Protein 5ZBZ (pdb70)

GO terms:
  GO:0002183 cytoplasmic translational initiation (P, IDA)
  GO:0003743 translation initiation factor activity (F, IDA)
  GO:0003725 double-stranded RNA binding (F, IDA)
  GO:0005515 protein binding (F, IPI)
  GO:0005829 cytosol (C, TAS)
  GO:0048471 perinuclear region of cytoplasm (C, IDA)
  GO:0097165 nuclear stress granule (C, IDA)
  GO:0005737 cytoplasm (C, IDA)
  GO:0005886 plasma membrane (C, IDA)
  GO:0008135 translation factor activity, RNA binding (F, TAS)
  GO:0000339 RNA cap binding (F, TAS)
  GO:0003729 mRNA binding (F, TAS)
  GO:0016281 eukaryotic translation initiation factor 4F complex (C, TAS)
  GO:0004386 helicase activity (F, TAS)
  GO:0070062 extracellular exosome (C, HDA)
  GO:0016020 membrane (C, HDA)
  GO:0003723 RNA binding (F, HDA)
  GO:0045944 positive regulation of transcription by RNA polymerase II (P, IMP)

Organism: Homo sapiens (NCBI:txid9606)

Foldseek 3Di:
DADDFPWQQFDPAPVPQPADPLLVVLCVVVPDRAFRCLRIQQNCLCFAAEEEADDPPRQLCSVLSSLLRNFPQPDAAAEEEADQAQVVLVVNCVNCSSCVSPPAFEAEQEDPDCNVVRLCCVVPHGHYYYYHLVRVLVCVVVVSGDLVYAYEYEQVVSNVVSPCVSVVSVLCRDLSHHYYY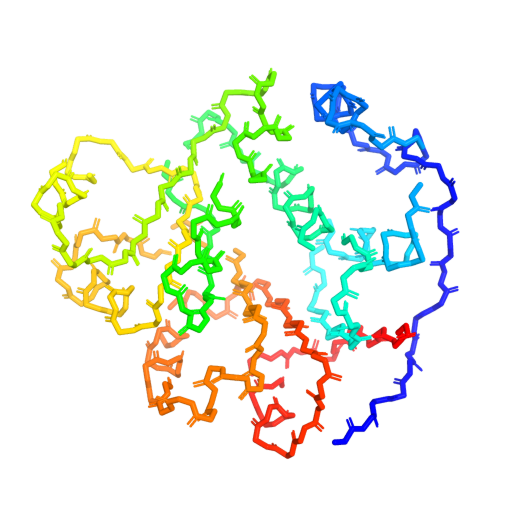YHNDCDPVNVVVCSHDPGGYYYD

Radius of gyration: 15.99 Å; Cα contacts (8 Å, |Δi|>4): 387; chains: 1; bounding box: 40×43×38 Å

B-factor: mean 30.53, std 14.79, range [11.44, 108.54]

CATH classification: 3.40.50.300

Nearest PDB structures (foldseek):
  1s2m-assembly1_A  TM=9.530E-01  e=2.472E-16  Saccharomyces cerevisiae
  5ivl-assembly1_B  TM=9.502E-01  e=3.866E-16  Geobacillus stearothermophilus 10
  1hv8-assembly1_B  TM=9.026E-01  e=1.305E-16  Methanocaldococcus jannaschii
  6aib-assembly1_A  TM=9.311E-01  e=2.994E-16  Staphylococcus aureus subsp. aureus MRSA252
  4nho-assembly1_A  TM=9.098E-01  e=3.392E-15  Homo sapiens

InterPro domains:
  IPR000629 ATP-dependent RNA helicase DEAD-box, conserved site [PS00039] (180-188)
  IPR001650 Helicase, C-terminal domain-like [PF00271] (259-367)
  IPR001650 Helicase, C-terminal domain-like [PS51194] (245-406)
  IPR001650 Helicase, C-terminal domain-like [SM00490] (286-367)
  IPR011545 DEAD/DEAH-box helicase domain [PF00270] (57-222)
  IPR014001 Helicase superfamily 1/2, ATP-binding domain [PS51192] (63-234)
  IPR014001 Helicase superfamily 1/2, ATP-binding domain [SM00487] (51-249)
  IPR014014 RNA helicase, DEAD-box type, Q motif [PS51195] (32-60)
  IPR027417 P-loop containing nucleoside triphosphate hydrolase [G3DSA:3.40.50.300] (20-238)
  IPR027417 P-loop containing nucleoside triphosphate hydrolase [G3DSA:3.40.50.300] (239-406)
  IPR027417 P-loop containing nucleoside triphosphate hydrolase [SSF52540] (101-387)
  IPR044728 ATP-dependent RNA helicase eIF4A, DEAD-box helicase domain [cd18046] (34-235)

Solvent-accessible surface area: 10677 Å² total

Sequence (204 aa):
GVIESNWNEIVDSFDDMNLSESLLRGIYAYGFEPSAIQQRAILPCIGYDVIAQAQSGTGTATFAISILQQIELDLATQALVLAPTRELAQQIQVVMALGDYMGASCHACIGGTNVRAEVQLQMEAPHIIVGTPGRVFDMLNRRYLSPYIMFVLDEADEMLSRGFDQIYDIFQLNSNTQVVLLSATMPSDVLEVTFMRDPIRILV

Secondary structure (DSSP, 8-state):
-----S-------GGGS---HHHHHHHHHHT----HHHHHHHHHH----EEEE--TT---HHHHHHHHHH--TT----EEEE-SSHHHHHHH--HHHHTTTTT--EEEE--GGGHHHHH---S---SEEEE-HHHHHHHHHTTSS-----EEEESHHHHHHTT--HHHHHH---TT--EEEEES---HHHHHH---SS-EEEE-

Structure (mmCIF, N/CA/C/O backbone):
data_5ZBZ
#
_entry.id   5ZBZ
#
_cell.length_a   73.471
_cell.length_b   56.630
_cell.length_c   66.324
_cell.angle_alpha   90.000
_cell.angle_beta   116.775
_cell.angle_gamma   90.000
#
_symmetry.space_group_name_H-M   'C 1 2 1'
#
loop_
_entity.id
_entity.type
_entity.pdbx_description
1 polymer 'Eukaryotic initiation factor 4A-I'
2 non-polymer 13-methyl[1,3]benzodioxolo[5,6-c][1,3]dioxolo[4,5-i]phenanthridin-13-ium
3 non-polymer 'MALONATE ION'
4 water water
#
loop_
_atom_site.group_PDB
_atom_site.id
_atom_site.type_symbol
_atom_site.label_atom_id
_atom_site.label_alt_id
_atom_site.label_comp_id
_atom_site.label_asym_id
_atom_site.label_entity_id
_atom_site.label_seq_id
_atom_site.pdbx_PDB_ins_code
_atom_site.Cartn_x
_atom_site.Cartn_y
_atom_site.Cartn_z
_atom_site.occupancy
_atom_site.B_iso_or_equiv
_atom_site.auth_seq_id
_atom_site.auth_comp_id
_atom_site.auth_asym_id
_atom_site.auth_atom_id
_atom_site.pdbx_PDB_model_num
ATOM 1 N N . GLY A 1 3 ? -12.56134 -20.00390 10.60381 1.000 47.34688 21 GLY A N 1
ATOM 2 C CA . GLY A 1 3 ? -11.16056 -20.36257 10.47524 1.000 41.93830 21 GLY A CA 1
ATOM 3 C C . GLY A 1 3 ? -10.29211 -19.82465 11.59888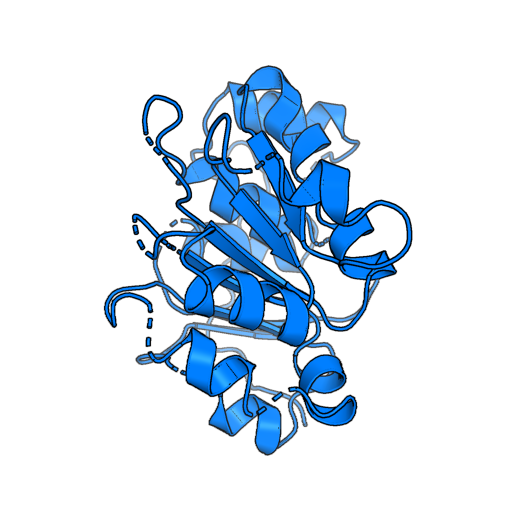 1.000 36.82294 21 GLY A C 1
ATOM 4 O O . GLY A 1 3 ? -10.72857 -18.97010 12.38771 1.000 31.07693 21 GLY A O 1
ATOM 7 N N . VAL A 1 4 ? -9.06122 -20.33663 11.66276 1.000 33.62840 22 VAL A N 1
ATOM 8 C CA . VAL A 1 4 ? -8.06975 -19.95712 12.66635 1.000 34.55666 22 VAL A CA 1
ATOM 9 C C . VAL A 1 4 ? -6.75179 -19.68819 11.95364 1.000 34.89510 22 VAL A C 1
ATOM 10 O O . VAL A 1 4 ? -6.30235 -20.50080 11.13449 1.000 37.87385 22 VAL A O 1
ATOM 23 N N . ILE A 1 5 ? -6.13981 -18.54118 12.24932 1.000 28.85079 23 ILE A N 1
ATOM 24 C CA . ILE A 1 5 ? -4.87716 -18.17966 11.61959 1.000 30.92813 23 ILE A CA 1
ATOM 25 C C . ILE A 1 5 ? -3.71166 -18.78906 12.38716 1.000 30.45222 23 ILE A C 1
ATOM 26 O O . ILE A 1 5 ? -3.87019 -19.28129 13.50984 1.000 30.92188 23 ILE A O 1
ATOM 42 N N . GLU A 1 6 ? -2.53378 -18.75420 11.77548 1.000 34.62474 24 GLU A N 1
ATOM 43 C CA . GLU A 1 6 ? -1.28929 -19.18051 12.39872 1.000 38.78503 24 GLU A CA 1
ATOM 44 C C . GLU A 1 6 ? -0.49701 -17.92475 12.73875 1.000 28.40216 24 GLU A C 1
ATOM 45 O O . GLU A 1 6 ? -0.25012 -17.09479 11.85833 1.000 32.06528 24 GLU A O 1
ATOM 57 N N . SER A 1 7 ? -0.11525 -17.77325 14.00555 1.000 28.58000 25 SER A N 1
ATOM 58 C CA . SER A 1 7 ? 0.70578 -16.63624 14.40056 1.000 24.54558 25 SER A CA 1
ATOM 59 C C . SER A 1 7 ? 2.02716 -16.66009 13.64905 1.000 23.54892 25 SER A C 1
ATOM 60 O O . SER A 1 7 ? 2.60017 -17.73003 13.39805 1.000 24.58304 25 SER A O 1
ATOM 68 N N . ASN A 1 8 ? 2.53280 -15.47704 13.31876 1.000 20.41279 26 ASN A N 1
ATOM 69 C CA . ASN A 1 8 ? 3.92611 -15.32807 12.91602 1.000 20.13484 26 ASN A CA 1
ATOM 70 C C . ASN A 1 8 ? 4.67162 -14.37134 13.82842 1.000 21.78729 26 ASN A C 1
ATOM 71 O O . ASN A 1 8 ? 5.85636 -14.09308 13.59531 1.000 20.53994 26 ASN A O 1
ATOM 82 N N . TRP A 1 9 ? 4.01729 -13.88392 14.88120 1.000 20.45620 27 TRP A N 1
ATOM 83 C CA . TRP A 1 9 ? 4.57813 -12.90171 15.79080 1.000 19.56885 27 TRP A CA 1
ATOM 84 C C . TRP A 1 9 ? 4.17119 -13.26712 17.20595 1.000 26.04527 27 TRP A C 1
ATOM 85 O O . TRP A 1 9 ? 2.97555 -13.33890 17.50519 1.000 25.91595 27 TRP A O 1
ATOM 106 N N . ASN A 1 10 ? 5.16486 -13.48008 18.07168 1.000 26.70098 28 ASN A N 1
ATOM 107 C CA . ASN A 1 10 ? 4.88712 -13.84895 19.45276 1.000 35.33828 28 ASN A CA 1
ATOM 108 C C . ASN A 1 10 ? 5.83744 -13.15089 20.41251 1.000 32.65002 28 ASN A C 1
ATOM 109 O O . ASN A 1 10 ? 6.19244 -13.71092 21.45642 1.000 39.29704 28 ASN A O 1
ATOM 120 N N . GLU A 1 11 ? 6.27715 -11.94686 20.07125 1.000 30.98076 29 GLU A N 1
ATOM 121 C CA . GLU A 1 11 ? 7.07737 -11.14987 20.98998 1.000 30.19912 29 GLU A CA 1
ATOM 122 C C . GLU A 1 11 ? 6.16882 -10.53429 22.03703 1.000 30.87728 29 GLU A C 1
ATOM 123 O O . GLU A 1 11 ? 5.11671 -9.97636 21.70817 1.000 29.36863 29 GLU A O 1
ATOM 135 N N . ILE A 1 12 ? 6.58711 -10.63748 23.29502 1.000 27.30545 30 ILE A N 1
ATOM 136 C CA . ILE A 1 12 ? 5.81664 -10.22681 24.46310 1.000 29.20726 30 ILE A CA 1
ATOM 137 C C . ILE A 1 12 ? 6.47732 -8.99882 25.05552 1.000 30.03975 30 ILE A C 1
ATOM 138 O O . ILE A 1 12 ? 7.68051 -9.01883 25.34670 1.000 30.69302 30 ILE A O 1
ATOM 154 N N . VAL A 1 13 ? 5.69201 -7.94502 25.26045 1.000 27.75195 31 VAL A N 1
ATOM 155 C CA . VAL A 1 13 ? 6.08049 -6.80155 26.07937 1.000 26.50088 31 VAL A CA 1
ATOM 156 C C . VAL A 1 13 ? 5.13421 -6.80632 27.26606 1.000 27.67243 31 VAL A C 1
ATOM 157 O O . VAL A 1 13 ? 3.93599 -6.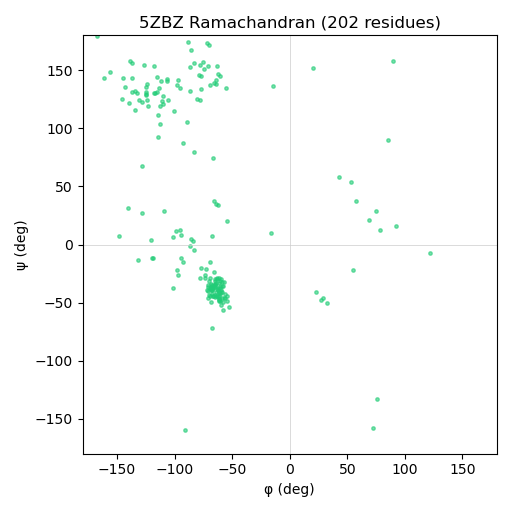55377 27.10688 1.000 24.97322 31 VAL A O 1
ATOM 170 N N . ASP A 1 14 ? 5.65039 -7.09879 28.45179 1.000 26.01814 32 ASP A N 1
ATOM 171 C CA . ASP A 1 14 ? 4.77811 -7.38564 29.58200 1.000 26.83066 32 ASP A CA 1
ATOM 172 C C . ASP A 1 14 ? 4.48130 -6.17278 30.46067 1.000 21.91707 32 ASP A C 1
ATOM 173 O O . ASP A 1 14 ? 3.84828 -6.33498 31.50532 1.000 26.69828 32 ASP A O 1
ATOM 182 N N . SER A 1 15 ? 4.87498 -4.97027 30.04780 1.000 22.51358 33 SER A N 1
ATOM 183 C CA . SER A 1 15 ? 4.61491 -3.76236 30.81053 1.000 25.22794 33 SER A CA 1
ATOM 184 C C . SER A 1 15 ? 4.31924 -2.61915 29.85717 1.000 26.11590 33 SER A C 1
ATOM 185 O O . SER A 1 15 ? 5.03661 -2.42305 28.87437 1.000 23.48861 33 SER A O 1
ATOM 193 N N . PHE A 1 16 ? 3.28637 -1.83408 30.16942 1.000 21.77370 34 PHE A N 1
ATOM 194 C CA . PHE A 1 16 ? 3.01092 -0.64955 29.36675 1.000 22.32347 34 PHE A CA 1
ATOM 195 C C . PHE A 1 16 ? 4.17635 0.32843 29.41294 1.000 25.99518 34 PHE A C 1
ATOM 196 O O . PHE A 1 16 ? 4.39696 1.06440 28.45492 1.000 25.97627 34 PHE A O 1
ATOM 213 N N . ASP A 1 17 ? 4.93843 0.33483 30.51039 1.000 29.15916 35 ASP A N 1
ATOM 214 C CA . ASP A 1 17 ? 6.05603 1.26277 30.64685 1.000 31.49693 35 ASP A CA 1
ATOM 215 C C . ASP A 1 17 ? 7.19965 0.93651 29.69739 1.000 31.23239 35 ASP A C 1
ATOM 216 O O . ASP A 1 17 ? 8.08036 1.78192 29.50749 1.000 34.49544 35 ASP A O 1
ATOM 225 N N . ASP A 1 18 ? 7.21414 -0.26113 29.11359 1.000 29.58400 36 ASP A N 1
ATOM 226 C CA . ASP A 1 18 ? 8.25735 -0.67644 28.18284 1.000 28.86542 36 ASP A CA 1
ATOM 227 C C . ASP A 1 18 ? 7.83956 -0.53827 26.72353 1.000 32.05000 36 ASP A C 1
ATOM 228 O O . ASP A 1 18 ? 8.52677 -1.06075 25.84145 1.000 33.86301 36 ASP A O 1
ATOM 237 N N . MET A 1 19 ? 6.72569 0.13021 26.44629 1.000 28.27577 37 MET A N 1
ATOM 238 C CA . MET A 1 19 ? 6.21142 0.24646 25.08981 1.000 26.07387 37 MET A CA 1
ATOM 239 C C . MET A 1 19 ? 6.51974 1.59839 24.44901 1.000 29.79332 37 MET A C 1
ATOM 240 O O . MET A 1 19 ? 6.03763 1.87372 23.34703 1.000 31.09375 37 MET A O 1
ATOM 254 N N . ASN A 1 20 ? 7.31447 2.44886 25.10610 1.000 30.15447 38 ASN A N 1
ATOM 255 C CA . ASN A 1 20 ? 7.69767 3.74310 24.54047 1.000 31.28842 38 ASN A CA 1
ATOM 256 C C . ASN A 1 20 ? 6.48625 4.61157 24.20830 1.000 29.67166 38 ASN A C 1
ATOM 257 O O . ASN A 1 20 ? 6.47727 5.34142 23.21885 1.000 30.20837 38 ASN A O 1
ATOM 268 N N . LEU A 1 21 ? 5.45965 4.55032 25.04967 1.000 26.69110 39 LEU A N 1
ATOM 269 C CA . LEU A 1 21 ? 4.26784 5.34915 24.82937 1.000 23.76796 39 LEU A CA 1
ATOM 270 C C . LEU A 1 21 ? 4.46062 6.75760 25.37356 1.000 23.41165 39 LEU A C 1
ATOM 271 O O . LEU A 1 21 ? 5.28954 6.99923 26.26027 1.000 28.20921 39 LEU A O 1
ATOM 287 N N . SER A 1 22 ? 3.69579 7.69433 24.83103 1.000 21.78540 40 SER A N 1
ATOM 288 C CA . SER A 1 22 ? 3.68964 9.04209 25.37018 1.000 24.34565 40 SER A CA 1
ATOM 289 C C . SER A 1 22 ? 3.19193 9.04010 26.81315 1.000 26.94966 40 SER A C 1
ATOM 290 O O . SER A 1 22 ? 2.35652 8.22735 27.21577 1.000 24.51359 40 SER A O 1
ATOM 298 N N . GLU A 1 23 ? 3.73570 9.95163 27.61489 1.000 24.92628 41 GLU A N 1
ATOM 299 C CA . GLU A 1 23 ? 3.37148 9.98797 29.02618 1.000 31.02153 41 GLU A CA 1
ATOM 300 C C . GLU A 1 23 ? 1.87515 10.19920 29.21724 1.000 22.29594 41 GLU A C 1
ATOM 301 O O . GLU A 1 23 ? 1.27692 9.59178 30.10783 1.000 22.96679 41 GLU A O 1
ATOM 313 N N . SER A 1 24 ? 1.25718 11.06577 28.41865 1.000 23.28409 42 SER A N 1
ATOM 314 C CA . SER A 1 24 ? -0.16292 11.34710 28.60660 1.000 22.06253 42 SER A CA 1
ATOM 315 C C . SER A 1 24 ? -1.02001 10.13212 28.25777 1.000 19.62759 42 SER A C 1
ATOM 316 O O . SER A 1 24 ? -2.07793 9.92380 28.85725 1.000 19.60940 42 SER A O 1
ATOM 324 N N . LEU A 1 25 ? -0.59111 9.34954 27.27103 1.000 19.12505 43 LEU A N 1
ATOM 325 C CA . LEU A 1 25 ? -1.30923 8.12762 26.93230 1.000 18.63608 43 LEU A CA 1
ATOM 326 C C . LEU A 1 25 ? -1.15340 7.09223 28.03866 1.000 17.93495 43 LEU A C 1
ATOM 327 O O . LEU A 1 25 ? -2.12155 6.43262 28.43128 1.000 16.97225 43 LEU A O 1
ATOM 343 N N . LEU A 1 26 ? 0.05849 6.92697 28.55580 1.000 18.19490 44 LEU A N 1
ATOM 344 C CA . LEU A 1 26 ? 0.28241 6.03496 29.68182 1.000 18.30950 44 LEU A CA 1
ATOM 345 C C . LEU A 1 26 ? -0.59607 6.41318 30.86745 1.000 17.94329 44 LEU A C 1
ATOM 346 O O . LEU A 1 26 ? -1.17778 5.53034 31.52791 1.000 20.34348 44 LEU A O 1
ATOM 362 N N . ARG A 1 27 ? -0.71313 7.71508 31.15565 1.000 18.41269 45 ARG A N 1
ATOM 363 C CA . ARG A 1 27 ? -1.58252 8.15258 32.24645 1.000 19.32260 45 ARG A CA 1
ATOM 364 C C . ARG A 1 27 ? -3.02620 7.73153 32.00980 1.000 17.55024 45 ARG A C 1
ATOM 365 O O . ARG A 1 27 ? -3.71172 7.29029 32.94132 1.000 19.08766 45 ARG A O 1
ATOM 386 N N . GLY A 1 28 ? -3.49096 7.81027 30.75922 1.000 18.00871 46 GLY A N 1
ATOM 387 C CA . GLY A 1 28 ? -4.83815 7.36187 30.43492 1.000 16.16406 46 GLY A CA 1
ATOM 388 C C . GLY A 1 28 ? -5.03800 5.85913 30.56333 1.000 16.38355 46 GLY A C 1
ATOM 389 O O . GLY A 1 28 ? -6.10263 5.41234 30.98633 1.000 15.47261 46 GLY A O 1
ATOM 393 N N . ILE A 1 29 ? -4.04927 5.06992 30.15917 1.000 14.31985 47 ILE A N 1
ATOM 394 C CA . ILE A 1 29 ? -4.11701 3.61548 30.29181 1.000 14.03389 47 ILE A CA 1
ATOM 395 C C . ILE A 1 29 ? -4.32601 3.23216 31.75481 1.000 15.59047 47 ILE A C 1
ATOM 396 O O . ILE A 1 29 ? -5.20073 2.42830 32.09117 1.000 16.04976 47 ILE A O 1
ATOM 412 N N . TYR A 1 30 ? -3.51564 3.78948 32.65368 1.000 15.47706 48 TYR A N 1
ATOM 413 C CA . TYR A 1 30 ? -3.63634 3.40832 34.05980 1.000 16.16675 48 TYR A CA 1
ATOM 414 C C . TYR A 1 30 ? -4.91891 3.95907 34.65939 1.000 15.02991 48 TYR A C 1
ATOM 415 O O . TYR A 1 30 ? -5.53873 3.29667 35.49824 1.000 17.34483 48 TYR A O 1
ATOM 433 N N . ALA A 1 31 ? -5.32576 5.16108 34.26986 1.000 17.01334 49 ALA A N 1
ATOM 434 C CA . ALA A 1 31 ? -6.56146 5.71677 34.80166 1.000 15.52082 49 ALA A CA 1
ATOM 435 C C . ALA A 1 31 ? -7.77936 4.91506 34.35345 1.000 15.13918 49 ALA A C 1
ATOM 436 O O . ALA A 1 31 ? -8.81108 4.95022 35.00740 1.000 16.39305 49 ALA A O 1
ATOM 443 N N . TYR A 1 32 ? -7.68366 4.20146 33.23897 1.000 15.84566 50 TYR A N 1
ATOM 444 C CA . TYR A 1 32 ? -8.78957 3.37828 32.75408 1.000 14.57182 50 TYR A CA 1
ATOM 445 C C . TYR A 1 32 ? -9.00991 2.12304 33.59632 1.000 13.94744 50 TYR A C 1
ATOM 446 O O . TYR A 1 32 ? -10.08530 1.52830 33.56590 1.000 15.59455 50 TYR A O 1
ATOM 464 N N . GLY A 1 33 ? -7.99681 1.69184 34.32889 1.000 15.47558 51 GLY A N 1
ATOM 465 C CA . GLY A 1 33 ? -8.06472 0.47879 35.12101 1.000 15.79189 51 GLY A CA 1
ATOM 466 C C . GLY A 1 33 ? -7.03442 -0.56018 34.78555 1.000 14.97490 51 GLY A C 1
ATOM 467 O O . GLY A 1 33 ? -6.94288 -1.57426 35.48491 1.000 14.97341 51 GLY A O 1
ATOM 471 N N . PHE A 1 34 ? -6.24806 -0.38236 33.73241 1.000 16.01495 52 PHE A N 1
ATOM 472 C CA . PHE A 1 34 ? -5.26250 -1.38448 33.37229 1.000 17.15947 52 PHE A CA 1
ATOM 473 C C . PHE A 1 34 ? -4.05089 -1.31898 34.28545 1.000 19.36618 52 PHE A C 1
ATOM 474 O O . PHE A 1 34 ? -3.65905 -0.24953 34.73744 1.000 18.79553 52 PHE A O 1
ATOM 491 N N . GLU A 1 35 ? -3.48270 -2.46877 34.56089 1.000 22.27789 53 GLU A N 1
ATOM 492 C CA . GLU A 1 35 ? -2.25030 -2.56297 35.32857 1.000 23.94831 53 GLU A CA 1
ATOM 493 C C . GLU A 1 35 ? -1.22054 -3.23682 34.43532 1.000 26.76449 53 GLU A C 1
ATOM 494 O O . GLU A 1 35 ? -0.25981 -2.61282 33.98089 1.000 35.86561 53 GLU A O 1
ATOM 532 N N . PRO A 1 37 ? -0.52288 -5.36843 30.84805 1.000 21.68380 55 PRO A N 1
ATOM 533 C CA . PRO A 1 37 ? -1.17831 -5.66204 29.56605 1.000 20.54127 55 PRO A CA 1
ATOM 534 C C . PRO A 1 37 ? -1.68473 -7.08785 29.47380 1.000 22.03175 55 PRO A C 1
ATOM 535 O O . PRO A 1 37 ? -1.05820 -8.03420 29.98038 1.000 22.31447 55 PRO A O 1
ATOM 546 N N . SER A 1 38 ? -2.84721 -7.23392 28.84008 1.000 19.64869 56 SER A N 1
ATOM 547 C CA . SER A 1 38 ? -3.39357 -8.53519 28.52544 1.000 18.18804 56 SER A CA 1
ATOM 548 C C . SER A 1 38 ? -2.57147 -9.19741 27.43399 1.000 18.41210 56 SER A C 1
ATOM 549 O O . SER A 1 38 ? -1.69042 -8.59876 26.82945 1.000 18.92635 56 SER A O 1
ATOM 557 N N . ALA A 1 39 ? -2.88186 -10.45719 27.18120 1.000 20.43022 57 ALA A N 1
ATOM 558 C CA . ALA A 1 39 ? -2.13414 -11.23291 26.19291 1.000 19.38483 57 ALA A CA 1
ATOM 559 C C . ALA A 1 39 ? -2.13399 -10.56294 24.82331 1.000 17.83531 57 ALA A C 1
ATOM 560 O O . ALA A 1 39 ? -1.09175 -10.46484 24.16594 1.000 19.17227 57 ALA A O 1
ATOM 567 N N . ILE A 1 40 ? -3.29895 -10.09986 24.35044 1.000 15.85997 58 ILE A N 1
ATOM 568 C CA . ILE A 1 40 ? -3.28744 -9.47354 23.02938 1.000 17.49563 58 ILE A CA 1
ATOM 569 C C . ILE A 1 40 ? -2.50900 -8.15705 23.07293 1.000 17.19188 58 ILE A C 1
ATOM 570 O O . ILE A 1 40 ? -1.82189 -7.79641 22.11632 1.000 18.43837 58 ILE A O 1
ATOM 586 N N . GLN A 1 41 ? -2.61720 -7.39533 24.16749 1.000 15.70625 59 GLN A N 1
ATOM 587 C CA . GLN A 1 41 ? -1.90252 -6.13295 24.29559 1.000 16.03079 59 GLN A CA 1
ATOM 588 C C . GLN A 1 41 ? -0.39437 -6.36003 24.30179 1.000 18.08212 59 GLN A C 1
ATOM 589 O O . GLN A 1 41 ? 0.36684 -5.58693 23.70214 1.000 18.52843 59 GLN A O 1
ATOM 603 N N . GLN A 1 42 ? 0.05345 -7.41140 24.99168 1.000 18.33745 60 GLN A N 1
ATOM 604 C CA . GLN A 1 42 ? 1.48228 -7.72442 25.05554 1.000 18.32509 60 GLN A CA 1
ATOM 605 C C . GLN A 1 42 ? 2.08392 -7.98350 23.68658 1.000 19.12198 60 GLN A C 1
ATOM 606 O O . GLN A 1 42 ? 3.29565 -7.76697 23.50350 1.000 21.39667 60 GLN A O 1
ATOM 620 N N . ARG A 1 43 ? 1.29693 -8.48994 22.74318 1.000 19.71761 61 ARG A N 1
ATOM 621 C CA . ARG A 1 43 ? 1.78133 -8.90388 21.43358 1.000 18.22470 61 ARG A CA 1
ATOM 622 C C . ARG A 1 43 ? 1.49167 -7.90686 20.33619 1.000 19.89491 61 ARG A C 1
ATOM 623 O O . ARG A 1 43 ? 2.31289 -7.73364 19.44289 1.000 19.74147 61 ARG A O 1
ATOM 644 N N . ALA A 1 44 ? 0.34050 -7.24717 20.35606 1.000 18.42976 62 ALA A N 1
ATOM 645 C CA . ALA A 1 44 ? -0.08846 -6.47903 19.19376 1.000 18.73129 62 ALA A CA 1
ATOM 646 C C . ALA A 1 44 ? 0.22121 -4.99455 19.24779 1.000 19.16762 62 ALA A C 1
ATOM 647 O O . ALA A 1 44 ? 0.29932 -4.37043 18.18726 1.000 19.57421 62 ALA A O 1
ATOM 654 N N . ILE A 1 45 ? 0.34571 -4.37812 20.42781 1.000 17.83428 63 ILE A N 1
ATOM 655 C CA . ILE A 1 45 ? 0.50891 -2.93151 20.47600 1.000 16.10330 63 ILE A CA 1
ATOM 656 C C . ILE A 1 45 ? 1.77401 -2.49052 19.74529 1.000 19.77976 63 ILE A C 1
ATOM 657 O O . ILE A 1 45 ? 1.73915 -1.56099 18.93560 1.000 20.87239 63 ILE A O 1
ATOM 673 N N . LEU A 1 46 ? 2.90377 -3.12439 20.02317 1.000 19.70280 64 LEU A N 1
ATOM 674 C CA . LEU A 1 46 ? 4.15128 -2.70092 19.38758 1.000 23.12994 64 LEU A CA 1
ATOM 675 C C . LEU A 1 46 ? 4.12480 -2.77932 17.86932 1.000 19.61330 64 LEU A C 1
ATOM 676 O O . LEU A 1 46 ? 4.45248 -1.76956 17.21547 1.000 21.28281 64 LEU A O 1
ATOM 692 N N . PRO A 1 47 ? 3.75706 -3.89905 17.24144 1.000 20.30279 65 PRO A N 1
ATOM 693 C CA . PRO A 1 47 ? 3.70734 -3.88333 15.76956 1.000 20.08222 65 PRO A CA 1
ATOM 694 C C . PRO A 1 47 ? 2.72691 -2.86462 15.22020 1.000 20.28855 65 PRO A C 1
ATOM 695 O O . PRO A 1 47 ? 2.98198 -2.23616 14.18234 1.000 19.85436 65 PRO A O 1
ATOM 706 N N . CYS A 1 48 ? 1.60039 -2.65763 15.89668 1.000 18.91730 66 CYS A N 1
ATOM 707 C CA . CYS A 1 48 ? 0.65397 -1.66475 15.43239 1.000 18.57946 66 CYS A CA 1
ATOM 708 C C . CYS A 1 48 ? 1.24392 -0.26115 15.48510 1.000 20.90830 66 CYS A C 1
ATOM 709 O O . CYS A 1 48 ? 1.08604 0.52520 14.54172 1.000 21.59476 66 CYS A O 1
ATOM 717 N N . ILE A 1 49 ? 1.91457 0.08581 16.57419 1.000 20.60905 67 ILE A N 1
ATOM 718 C CA . ILE A 1 49 ? 2.46671 1.43087 16.69636 1.000 21.60041 67 ILE A CA 1
ATOM 719 C C . ILE A 1 49 ? 3.56057 1.65781 15.66303 1.000 26.79460 67 ILE A C 1
ATOM 720 O O . ILE A 1 49 ? 3.70423 2.76511 15.13889 1.000 30.77646 67 ILE A O 1
ATOM 763 N N . GLY A 1 51 ? 3.57869 0.60237 12.76325 1.000 20.74953 69 GLY A N 1
ATOM 764 C CA . GLY A 1 51 ? 2.97534 0.87493 11.47619 1.000 21.24637 69 GLY A CA 1
ATOM 765 C C . GLY A 1 51 ? 2.75398 -0.31390 10.56663 1.000 18.12626 69 GLY A C 1
ATOM 766 O O . GLY A 1 51 ? 2.34587 -0.14115 9.41573 1.000 22.94311 69 GLY A O 1
ATOM 770 N N . TYR A 1 52 ? 2.98175 -1.52602 11.06637 1.000 19.40766 70 TYR A N 1
ATOM 771 C CA . TYR A 1 52 ? 2.78858 -2.71975 10.27255 1.000 18.32243 70 TYR A CA 1
ATOM 772 C C . TYR A 1 52 ? 1.30490 -3.04781 10.09840 1.000 17.89992 70 TYR A C 1
ATOM 773 O O . TYR A 1 52 ? 0.46619 -2.77737 10.96685 1.000 18.11156 70 TYR A O 1
ATOM 791 N N . ASP A 1 53 ? 0.97849 -3.68795 8.99171 1.000 17.83145 71 ASP A N 1
ATOM 792 C CA . ASP A 1 53 ? -0.33193 -4.30295 8.86701 1.000 16.65904 71 ASP A CA 1
ATOM 793 C C . ASP A 1 53 ? -0.40907 -5.49841 9.81007 1.000 17.12174 71 ASP A C 1
ATOM 794 O O . ASP A 1 53 ? 0.55838 -6.26893 9.94166 1.000 17.67954 71 ASP A O 1
ATOM 803 N N . VAL A 1 54 ? -1.54673 -5.64439 10.50156 1.000 15.16958 72 VAL A N 1
ATOM 804 C CA . VAL A 1 54 ? -1.70660 -6.63559 11.56670 1.000 15.55146 72 VAL A CA 1
ATOM 805 C C . VAL A 1 54 ? -3.06665 -7.30902 11.44622 1.000 14.42410 72 VAL A C 1
ATOM 806 O O . VAL A 1 54 ? -4.10323 -6.63061 11.30016 1.000 16.62178 72 VAL A O 1
ATOM 819 N N . ILE A 1 55 ? -3.07047 -8.64727 11.50871 1.000 15.82429 73 ILE A N 1
ATOM 820 C CA . ILE A 1 55 ? -4.26295 -9.47767 11.61380 1.000 14.62849 73 ILE A CA 1
ATOM 821 C C . ILE A 1 55 ? -4.24865 -10.05805 13.00782 1.000 16.76106 73 ILE A C 1
ATOM 822 O O . ILE A 1 55 ? -3.29338 -10.76323 13.37385 1.000 17.53337 73 ILE A O 1
ATOM 838 N N . ALA A 1 56 ? -5.28578 -9.79458 13.78737 1.000 14.87331 74 ALA A N 1
ATOM 839 C CA . ALA A 1 56 ? -5.36157 -10.28766 15.15789 1.000 15.59999 74 ALA A CA 1
ATOM 840 C C . ALA A 1 56 ? -6.62688 -11.10617 15.34591 1.000 16.44337 74 ALA A C 1
ATOM 841 O O . ALA A 1 56 ? -7.74322 -10.60577 15.15987 1.000 17.11796 74 ALA A O 1
ATOM 848 N N . GLN A 1 57 ? -6.47344 -12.37626 15.69472 1.000 17.46873 75 GLN A N 1
ATOM 849 C CA . GLN A 1 57 ? -7.59707 -13.22428 16.02963 1.000 15.88157 75 GLN A CA 1
ATOM 850 C C . GLN A 1 57 ? -7.69456 -13.31702 17.54041 1.000 17.24609 75 GLN A C 1
ATOM 851 O O . GLN A 1 57 ? -6.79830 -13.85722 18.19460 1.000 19.77640 75 GLN A O 1
ATOM 865 N N . ALA A 1 58 ? -8.77728 -12.78931 18.10747 1.000 18.36206 76 ALA A N 1
ATOM 866 C CA . ALA A 1 58 ? -8.93261 -12.71025 19.54343 1.000 19.17852 76 ALA A CA 1
ATOM 867 C C . ALA A 1 58 ? -10.41543 -12.63339 19.85387 1.000 20.19551 76 ALA A C 1
ATOM 868 O O . ALA A 1 58 ? -11.19457 -12.04217 19.10327 1.000 19.83135 76 ALA A O 1
ATOM 875 N N . GLN A 1 59 ? -10.77234 -13.18162 20.99769 1.000 20.42982 77 GLN A N 1
ATOM 876 C CA . GLN A 1 59 ? -12.15269 -13.25743 21.43116 1.000 20.68583 77 GLN A CA 1
ATOM 877 C C . GLN A 1 59 ? -12.53615 -11.99984 22.20840 1.000 19.74868 77 GLN A C 1
ATOM 878 O O . GLN A 1 59 ? -11.71519 -11.12563 22.49301 1.000 19.82055 77 GLN A O 1
ATOM 892 N N . SER A 1 60 ? -13.81551 -11.91067 22.55992 1.000 22.41198 78 SER A N 1
ATOM 893 C CA . SER A 1 60 ? -14.27925 -10.86968 23.46178 1.000 19.35517 78 SER A CA 1
ATOM 894 C C . SER A 1 60 ? -13.62815 -11.02693 24.82883 1.000 20.49189 78 SER A C 1
ATOM 895 O O . SER A 1 60 ? -13.24366 -12.12827 25.24488 1.000 22.30135 78 SER A O 1
ATOM 903 N N . GLY A 1 61 ? -13.51085 -9.91432 25.54357 1.000 18.31019 79 GLY A N 1
ATOM 904 C CA . GLY A 1 61 ? -12.95646 -9.91905 26.88773 1.000 20.87388 79 GLY A CA 1
ATOM 905 C C . GLY A 1 61 ? -11.45457 -9.99206 26.95550 1.000 19.64778 79 GLY A C 1
ATOM 906 O O . GLY A 1 61 ? -10.89215 -10.21819 28.03770 1.000 21.50667 79 GLY A O 1
ATOM 910 N N . THR A 1 62 ? -10.78491 -9.80012 25.84480 1.000 16.49085 80 THR A N 1
ATOM 911 C CA . THR A 1 62 ? -9.33777 -9.90312 25.79852 1.000 16.33028 80 THR A CA 1
ATOM 912 C C . THR A 1 62 ? -8.61149 -8.57469 25.97446 1.000 16.09332 80 THR A C 1
ATOM 913 O O . THR A 1 62 ? -7.37646 -8.58533 26.10053 1.000 17.13547 80 THR A O 1
ATOM 924 N N . GLY A 1 63 ? -9.29972 -7.43577 25.91170 1.000 14.92820 81 GLY A N 1
ATOM 925 C CA . GLY A 1 63 ? -8.68296 -6.11798 25.87954 1.000 14.81876 81 GLY A CA 1
ATOM 926 C C . GLY A 1 63 ? -8.29179 -5.70268 24.47273 1.000 14.27732 81 GLY A C 1
ATOM 927 O O . GLY A 1 63 ? -7.43658 -4.81991 24.28926 1.000 14.34078 81 GLY A O 1
ATOM 958 N N . THR A 1 65 ? -10.08915 -4.05278 22.24815 1.000 13.31811 83 THR A N 1
ATOM 959 C CA . THR A 1 65 ? -10.49981 -2.69025 21.94169 1.000 13.54649 83 THR A CA 1
ATOM 960 C C . THR A 1 65 ? -9.41278 -1.71281 22.35171 1.000 14.49307 83 THR A C 1
ATOM 961 O O . THR A 1 65 ? -9.01840 -0.83451 21.56187 1.000 15.43678 83 THR A O 1
ATOM 972 N N . ALA A 1 66 ? -8.93175 -1.83335 23.59464 1.000 14.79340 84 ALA A N 1
ATOM 973 C CA . ALA A 1 66 ? -7.89028 -0.92739 24.05353 1.000 14.73638 84 ALA A CA 1
ATOM 974 C C . ALA A 1 66 ? -6.62411 -1.08209 23.24699 1.000 15.30823 84 ALA A C 1
ATOM 975 O O . ALA A 1 66 ? -5.85823 -0.13078 23.11311 1.000 16.26557 84 ALA A O 1
ATOM 982 N N . THR A 1 67 ? -6.37212 -2.27556 22.71660 1.000 14.83684 85 THR A N 1
ATOM 983 C CA . THR A 1 67 ? -5.17209 -2.50962 21.92897 1.000 15.12456 85 THR A CA 1
ATOM 984 C C . THR A 1 67 ? -5.09519 -1.58101 20.73512 1.000 15.57817 85 THR A C 1
ATOM 985 O O . THR A 1 67 ? -4.08269 -0.90264 20.53830 1.000 15.49745 85 THR A O 1
ATOM 996 N N . PHE A 1 68 ? -6.11161 -1.59070 19.88110 1.000 14.30363 86 PHE A N 1
ATOM 997 C CA . PHE A 1 68 ? -6.04030 -0.70416 18.73729 1.000 14.13175 86 PHE A CA 1
ATOM 998 C C . PHE A 1 68 ? -6.27937 0.74988 19.13183 1.000 14.36904 86 PHE A C 1
ATOM 999 O O . PHE A 1 68 ? -5.76703 1.65163 18.47253 1.000 15.68675 86 PHE A O 1
ATOM 1016 N N . ALA A 1 69 ? -7.01476 1.00511 20.21310 1.000 14.01717 87 ALA A N 1
ATOM 1017 C CA . ALA A 1 69 ? -7.15324 2.38855 20.62322 1.000 13.63343 87 ALA A CA 1
ATOM 1018 C C . ALA A 1 69 ? -5.82063 2.99474 21.06246 1.000 14.45982 87 ALA A C 1
ATOM 1019 O O . ALA A 1 69 ? -5.49473 4.13044 20.68439 1.000 15.49327 87 ALA A O 1
ATOM 1026 N N . ILE A 1 70 ? -5.04708 2.26691 21.87096 1.000 15.28334 88 ILE A N 1
ATOM 1027 C CA . ILE A 1 70 ? -3.72004 2.72469 22.29038 1.000 14.55483 88 ILE A CA 1
ATOM 1028 C C . ILE A 1 70 ? -2.84045 2.95080 21.07341 1.000 15.70237 88 ILE A C 1
ATOM 1029 O O . ILE A 1 70 ? -2.13618 3.96528 20.96629 1.000 17.51854 88 ILE A O 1
ATOM 1045 N N . SER A 1 71 ? -2.84873 1.99512 20.13684 1.000 16.33739 89 SER A N 1
ATOM 1046 C CA . SER A 1 71 ? -1.99923 2.10370 18.95648 1.000 16.34090 89 SER A CA 1
ATOM 1047 C C . SER A 1 71 ? -2.33969 3.33592 18.11630 1.000 17.04325 89 SER A C 1
ATOM 1048 O O . SER A 1 71 ? -1.44139 4.05408 17.65263 1.000 19.52074 89 SER A O 1
ATOM 1056 N N . ILE A 1 72 ? -3.61580 3.59426 17.89961 1.000 15.23517 90 ILE A N 1
ATOM 1057 C CA . ILE A 1 72 ? -4.05031 4.79908 17.18646 1.000 16.45881 90 ILE A CA 1
ATOM 1058 C C . ILE A 1 72 ? -3.62122 6.05637 17.92748 1.000 18.61967 90 ILE A C 1
ATOM 1059 O O . ILE A 1 72 ? -3.07816 6.99077 17.33308 1.000 18.03320 90 ILE A O 1
ATOM 1075 N N . LEU A 1 73 ? -3.87705 6.11246 19.22688 1.000 14.82221 91 LEU A N 1
ATOM 1076 C CA . LEU A 1 73 ? -3.64091 7.33872 19.96751 1.000 17.09461 91 LEU A CA 1
ATOM 1077 C C . LEU A 1 73 ? -2.16026 7.67251 19.98622 1.000 18.86226 91 LEU A C 1
ATOM 1078 O O . LEU A 1 73 ? -1.79157 8.85083 19.96236 1.000 22.03696 91 LEU A O 1
ATOM 1094 N N . GLN A 1 74 ? -1.30354 6.66368 20.04403 1.000 16.64959 92 GLN A N 1
ATOM 1095 C CA . GLN A 1 74 ? 0.13997 6.88998 20.03988 1.000 17.32730 92 GLN A CA 1
ATOM 1096 C C . GLN A 1 74 ? 0.60206 7.50562 18.72955 1.000 21.46135 92 GLN A C 1
ATOM 1097 O O . GLN A 1 74 ? 1.57646 8.26411 18.71560 1.000 23.48490 92 GLN A O 1
ATOM 1111 N N . GLN A 1 75 ? -0.08526 7.22069 17.63736 1.000 19.52610 93 GLN A N 1
ATOM 1112 C CA . GLN A 1 75 ? 0.36084 7.69476 16.33345 1.000 19.93538 93 GLN A CA 1
ATOM 1113 C C . GLN A 1 75 ? -0.24659 9.02265 15.91090 1.000 24.81818 93 GLN A C 1
ATOM 1114 O O . GLN A 1 75 ? 0.26990 9.63555 14.96095 1.000 24.64936 93 GLN A O 1
ATOM 1128 N N . ILE A 1 76 ? -1.31382 9.48709 16.57068 1.000 20.97631 94 ILE A N 1
ATOM 1129 C CA . ILE A 1 76 ? -1.98441 10.71826 16.16483 1.000 23.49153 94 ILE A CA 1
ATOM 1130 C C . ILE A 1 76 ? -1.03616 11.89509 16.32811 1.000 26.30210 94 ILE A C 1
ATOM 1131 O O . ILE A 1 76 ? -0.31823 12.00128 17.32614 1.000 24.93931 94 ILE A O 1
ATOM 1147 N N . GLU A 1 77 ? -1.04746 12.79898 15.34362 1.000 24.23767 95 GLU A N 1
ATOM 1148 C CA . GLU A 1 77 ? -0.45888 14.12514 15.50187 1.000 28.80647 95 GLU A CA 1
ATOM 1149 C C . GLU A 1 77 ? -1.54977 15.03774 16.05068 1.000 25.49579 95 GLU A C 1
ATOM 1150 O O . GLU A 1 77 ? -2.48458 15.40264 15.33499 1.000 27.50197 95 GLU A O 1
ATOM 1162 N N . LEU A 1 78 ? -1.45026 15.37117 17.33824 1.000 28.23959 96 LEU A N 1
ATOM 1163 C CA . LEU A 1 78 ? -2.55606 16.02555 18.02796 1.000 31.76709 96 LEU A CA 1
ATOM 1164 C C . LEU A 1 78 ? -2.78567 17.44234 17.53375 1.000 35.60986 96 LEU A C 1
ATOM 1165 O O . LEU A 1 78 ? -3.91787 17.93563 17.57583 1.000 33.90609 96 LEU A O 1
ATOM 1181 N N . ASP A 1 79 ? -1.74136 18.10452 17.06139 1.000 40.09825 97 ASP A N 1
ATOM 1182 C CA . ASP A 1 79 ? -1.86158 19.47449 16.59477 1.000 48.73546 97 ASP A CA 1
ATOM 1183 C C . ASP A 1 79 ? -2.27250 19.56127 15.13279 1.000 44.07266 97 ASP A C 1
ATOM 1184 O O . ASP A 1 79 ? -2.43409 20.66667 14.61470 1.000 45.64735 97 ASP A O 1
ATOM 1193 N N . LEU A 1 80 ? -2.44923 18.43077 14.45942 1.000 36.79746 98 LEU A N 1
ATOM 1194 C CA . LEU A 1 80 ? -3.07597 18.41697 13.14508 1.000 34.10138 98 LEU A CA 1
ATOM 1195 C C . LEU A 1 80 ? -4.58296 18.21117 13.31817 1.000 36.14751 98 LEU A C 1
ATOM 1196 O O . LEU A 1 80 ? -5.04481 17.13053 13.70520 1.000 32.70696 98 LEU A O 1
ATOM 1238 N N . ALA A 1 82 ? -7.31136 17.28094 11.84154 1.000 30.25934 100 ALA A N 1
ATOM 1239 C CA . ALA A 1 82 ? -7.78650 16.55081 10.68320 1.000 28.02448 100 ALA A CA 1
ATOM 1240 C C . ALA A 1 82 ? -7.92409 15.08955 11.09065 1.000 22.46804 100 ALA A C 1
ATOM 1241 O O . ALA A 1 82 ? -7.29033 14.65673 12.06046 1.000 24.19119 100 ALA A O 1
ATOM 1248 N N . THR A 1 83 ? -8.75461 14.35877 10.35752 1.000 23.58362 101 THR A N 1
ATOM 1249 C CA . THR A 1 83 ? -9.01264 12.95427 10.66064 1.000 23.07228 101 THR A CA 1
ATOM 1250 C C . THR A 1 83 ? -7.85080 12.11137 10.17105 1.000 21.25816 101 THR A C 1
ATOM 1251 O O . THR A 1 83 ? -7.49601 12.13739 8.98622 1.000 20.67998 101 THR A O 1
ATOM 1262 N N . GLN A 1 84 ? -7.26721 11.34335 11.08697 1.000 17.20935 102 GLN A N 1
ATOM 1263 C CA . GLN A 1 84 ? -6.06719 10.56687 10.81124 1.000 18.05195 102 GLN A CA 1
ATOM 1264 C C . GLN A 1 84 ? -6.22786 9.06631 10.96501 1.000 18.42312 102 GLN A C 1
ATOM 1265 O O . GLN A 1 84 ? -5.35818 8.31302 10.50146 1.000 18.70745 102 GLN A O 1
ATOM 1279 N N . ALA A 1 85 ? -7.33865 8.61849 11.54935 1.000 17.00907 103 ALA A N 1
ATOM 1280 C CA . ALA A 1 85 ? -7.60200 7.20045 11.73407 1.000 14.36405 103 ALA A CA 1
ATOM 1281 C C . ALA A 1 85 ? -9.08743 6.97362 11.57249 1.000 14.36971 103 ALA A C 1
ATOM 1282 O O . ALA A 1 85 ? -9.90927 7.79611 11.99244 1.000 15.99792 103 ALA A O 1
ATOM 1289 N N . LEU A 1 86 ? -9.41725 5.84424 10.96919 1.000 13.67563 104 LEU A N 1
ATOM 1290 C CA . LEU A 1 86 ? -10.79309 5.44106 10.69177 1.000 14.95673 104 LEU A CA 1
ATOM 1291 C C . LEU A 1 86 ? -10.96365 4.00645 11.17114 1.000 14.08927 104 LEU A C 1
ATOM 1292 O O . LEU A 1 86 ? -10.16644 3.12634 10.79325 1.000 14.80777 104 LEU A O 1
ATOM 1308 N N . VAL A 1 87 ? -11.95177 3.78926 12.03856 1.000 13.23397 105 VAL A N 1
ATOM 1309 C CA . VAL A 1 87 ? -12.26123 2.46968 12.57702 1.000 12.77665 105 VAL A CA 1
ATOM 1310 C C . VAL A 1 87 ? -13.67545 2.09978 12.15077 1.000 12.26404 105 VAL A C 1
ATOM 1311 O O . VAL A 1 87 ? -14.60269 2.89759 12.31477 1.000 13.36575 105 VAL A O 1
ATOM 1324 N N . LEU A 1 88 ? -13.84131 0.90028 11.59984 1.000 12.32356 106 LEU A N 1
ATOM 1325 C CA . LEU A 1 88 ? -15.13499 0.34687 11.24338 1.000 13.40177 106 LEU A CA 1
ATOM 1326 C C . LEU A 1 88 ? -15.54406 -0.74011 12.21532 1.000 12.37442 106 LEU A C 1
ATOM 1327 O O . LEU A 1 88 ? -14.72066 -1.57375 12.64206 1.000 14.27601 106 LEU A O 1
ATOM 1343 N N . ALA A 1 89 ? -16.82792 -0.75404 12.53331 1.000 13.22155 107 ALA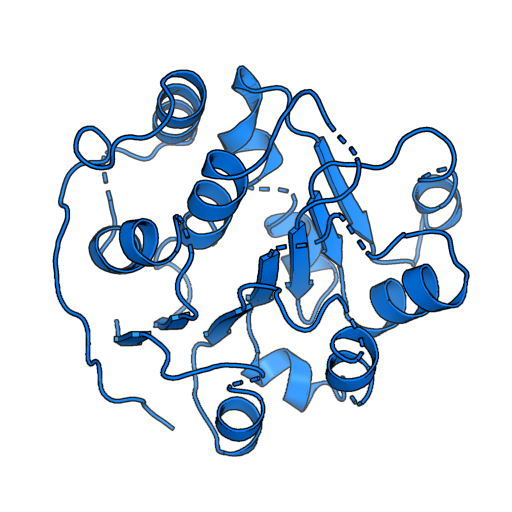 A N 1
ATOM 1344 C CA . ALA A 1 89 ? -17.44016 -1.73193 13.40639 1.000 14.43024 107 ALA A CA 1
ATOM 1345 C C . ALA A 1 89 ? -18.76275 -2.17584 12.80547 1.000 14.97705 107 ALA A C 1
ATOM 1346 O O . ALA A 1 89 ? -19.36184 -1.45587 11.99663 1.000 15.68254 107 ALA A O 1
ATOM 1353 N N . PRO A 1 90 ? -19.24063 -3.36803 13.15988 1.000 13.58934 108 PRO A N 1
ATOM 1354 C CA . PRO A 1 90 ? -20.45649 -3.90973 12.52645 1.000 15.40977 108 PRO A CA 1
ATOM 1355 C C . PRO A 1 90 ? -21.73842 -3.31765 13.02684 1.000 17.34476 108 PRO A C 1
ATOM 1356 O O . PRO A 1 90 ? -22.75744 -3.45268 12.32109 1.000 18.83864 108 PRO A O 1
ATOM 1367 N N . THR A 1 91 ? -21.74436 -2.71091 14.21679 1.000 14.32746 109 THR A N 1
ATOM 1368 C CA . THR A 1 91 ? -22.97610 -2.25953 14.84533 1.000 15.71676 109 THR A CA 1
ATOM 1369 C C . THR A 1 91 ? -22.77021 -0.89468 15.48540 1.000 15.15002 109 THR A C 1
ATOM 1370 O O . THR A 1 91 ? -21.65118 -0.48815 15.81816 1.000 14.19153 109 THR A O 1
ATOM 1381 N N . ARG A 1 92 ? -23.88413 -0.18248 15.67379 1.000 15.69394 110 ARG A N 1
ATOM 1382 C CA . ARG A 1 92 ? -23.80077 1.11524 16.32953 1.000 15.12956 110 ARG A CA 1
ATOM 1383 C C . ARG A 1 92 ? -23.34398 0.96882 17.76977 1.000 16.06916 110 ARG A C 1
ATOM 1384 O O . ARG A 1 92 ? -22.67730 1.86668 18.28043 1.000 14.88401 110 ARG A O 1
ATOM 1405 N N . GLU A 1 93 ? -23.68468 -0.14642 18.42647 1.000 16.43247 111 GLU A N 1
ATOM 1406 C CA . GLU A 1 93 ? -23.30214 -0.29512 19.82179 1.000 15.50195 111 GLU A CA 1
ATOM 1407 C C . GLU A 1 93 ? -21.80305 -0.47803 19.94526 1.000 15.44431 111 GLU A C 1
ATOM 1408 O O . GLU A 1 93 ? -21.18805 0.15161 20.80157 1.000 14.68173 111 GLU A O 1
ATOM 1420 N N . LEU A 1 94 ? -21.19598 -1.30445 19.08233 1.000 14.36672 112 LEU A N 1
ATOM 1421 C CA . LEU A 1 94 ? -19.74627 -1.46414 19.13578 1.000 12.98370 112 LEU A CA 1
ATOM 1422 C C . LEU A 1 94 ? -19.03411 -0.17652 18.73290 1.000 13.89727 112 LEU A C 1
ATOM 1423 O O . LEU A 1 94 ? -18.01578 0.17168 19.31947 1.000 12.74738 112 LEU A O 1
ATOM 1439 N N . ALA A 1 95 ? -19.55638 0.56499 17.74513 1.000 13.38227 113 ALA A N 1
ATOM 1440 C CA . ALA A 1 95 ? -18.94672 1.84110 17.39556 1.000 12.60321 113 ALA A CA 1
ATOM 1441 C C . ALA A 1 95 ? -18.93501 2.79123 18.57452 1.000 11.88266 113 ALA A C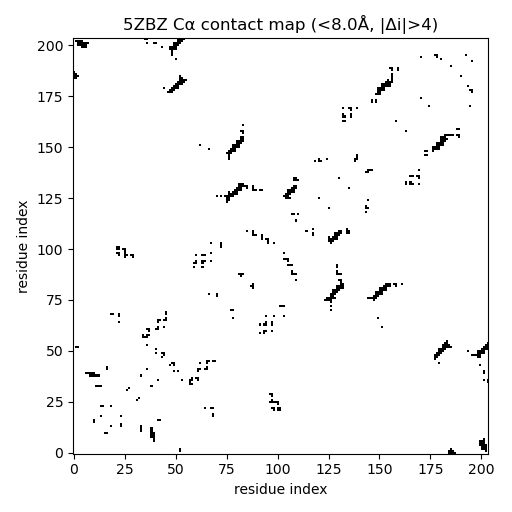 1
ATOM 1442 O O . ALA A 1 95 ? -17.93136 3.43509 18.83930 1.000 13.58517 113 ALA A O 1
ATOM 1449 N N . GLN A 1 96 ? -20.01727 2.81850 19.33585 1.000 12.46812 114 GLN A N 1
ATOM 1450 C CA . GLN A 1 96 ? -20.07530 3.67799 20.51430 1.000 13.31483 114 GLN A CA 1
ATOM 1451 C C . GLN A 1 96 ? -19.16352 3.17050 21.62247 1.000 13.25979 114 GLN A C 1
ATOM 1452 O O . GLN A 1 96 ? -18.49387 3.98659 22.26377 1.000 14.28826 114 GLN A O 1
ATOM 1466 N N . GLN A 1 97 ? -19.10155 1.84945 21.83225 1.000 12.98343 115 GLN A N 1
ATOM 1467 C CA . GLN A 1 97 ? -18.14630 1.28522 22.78253 1.000 11.43829 115 GLN A CA 1
ATOM 1468 C C . GLN A 1 97 ? -16.74243 1.74059 22.46753 1.000 13.54421 115 GLN A C 1
ATOM 1469 O O . GLN A 1 97 ? -16.01080 2.19563 23.35555 1.000 14.04579 115 GLN A O 1
ATOM 1483 N N . ILE A 1 98 ? -16.34902 1.63324 21.19507 1.000 12.32137 116 ILE A N 1
ATOM 1484 C CA . ILE A 1 98 ? -15.00295 2.03968 20.78148 1.000 13.10365 116 ILE A CA 1
ATOM 1485 C C . ILE A 1 98 ? -14.77926 3.52261 21.03214 1.000 14.46527 116 ILE A C 1
ATOM 1486 O O . ILE A 1 98 ? -13.72146 3.91775 21.52248 1.000 13.59753 116 ILE A O 1
ATOM 1502 N N . GLN A 1 99 ? -15.74603 4.37201 20.65655 1.000 12.75013 117 GLN A N 1
ATOM 1503 C CA . GLN A 1 99 ? -15.61627 5.81284 20.85702 1.000 12.60786 117 GLN A CA 1
ATOM 1504 C C . GLN A 1 99 ? -15.31494 6.12314 22.31827 1.000 13.76835 117 GLN A C 1
ATOM 1505 O O . GLN A 1 99 ? -14.43765 6.93067 22.62322 1.000 14.38749 117 GLN A O 1
ATOM 1546 N N . VAL A 1 101 ? -14.04493 4.09409 24.71401 1.000 13.89544 119 VAL A N 1
ATOM 1547 C CA . VAL A 1 101 ? -12.71340 3.59392 25.06238 1.000 14.41865 119 VAL A CA 1
ATOM 1548 C C . VAL A 1 101 ? -11.63312 4.55846 24.61312 1.000 15.12546 119 VAL A C 1
ATOM 1549 O O . VAL A 1 101 ? -10.72793 4.89692 25.36729 1.000 15.08008 119 VAL A O 1
ATOM 1562 N N . VAL A 1 102 ? -11.73008 4.99755 23.36619 1.000 15.71468 120 VAL A N 1
ATOM 1563 C CA . VAL A 1 102 ? -10.75499 5.93224 22.82656 1.000 15.14788 120 VAL A CA 1
ATOM 1564 C C . VAL A 1 102 ? -10.76621 7.23688 23.62271 1.000 15.37702 120 VAL A C 1
ATOM 1565 O O . VAL A 1 102 ? -9.70499 7.76938 23.97156 1.000 16.88999 120 VAL A O 1
ATOM 1578 N N . MET A 1 103 ? -11.95237 7.78802 23.88728 1.000 17.13767 121 MET A N 1
ATOM 1579 C CA . MET A 1 103 ? -12.00910 9.07479 24.58341 1.000 18.02388 121 MET A CA 1
ATOM 1580 C C . MET A 1 103 ? -11.45466 8.96273 25.99709 1.000 18.94273 121 MET A C 1
ATOM 1581 O O . MET A 1 103 ? -10.78645 9.89200 26.48348 1.000 21.26468 121 MET A O 1
ATOM 1595 N N . ALA A 1 104 ? -11.69904 7.83947 26.67710 1.000 17.74315 122 ALA A N 1
ATOM 1596 C CA . ALA A 1 104 ? -11.16808 7.66967 28.02963 1.000 19.43012 122 ALA A CA 1
ATOM 1597 C C . ALA A 1 104 ? -9.65512 7.53158 28.01476 1.000 17.21333 122 ALA A C 1
ATOM 1598 O O . ALA A 1 104 ? -8.94147 8.17381 28.79812 1.000 18.67734 122 ALA A O 1
ATOM 1605 N N . LEU A 1 105 ? -9.13685 6.65111 27.16661 1.000 16.55934 123 LEU A N 1
ATOM 1606 C CA . LEU A 1 105 ? -7.69748 6.43933 27.09998 1.000 16.63459 123 LEU A CA 1
ATOM 1607 C C . LEU A 1 105 ? -6.97012 7.69934 26.65551 1.000 18.03062 123 LEU A C 1
ATOM 1608 O O . LEU A 1 105 ? -5.80846 7.89953 27.03258 1.000 18.58532 123 LEU A O 1
ATOM 1624 N N . GLY A 1 106 ? -7.61103 8.53709 25.84665 1.000 18.15297 124 GLY A N 1
ATOM 1625 C CA . GLY A 1 106 ? -7.02916 9.75651 25.32702 1.000 19.09624 124 GLY A CA 1
ATOM 1626 C C . GLY A 1 106 ? -7.35715 11.00118 26.11395 1.000 21.51771 124 GLY A C 1
ATOM 1627 O O . GLY A 1 106 ? -7.13361 12.10616 25.60641 1.000 24.83031 124 GLY A O 1
ATOM 1631 N N . ASP A 1 107 ? -7.91246 10.86514 27.31152 1.000 23.75609 125 ASP A N 1
ATOM 1632 C CA . ASP A 1 107 ? -8.42117 12.03731 28.00641 1.000 25.68619 125 ASP A CA 1
ATOM 1633 C C . ASP A 1 107 ? -7.32105 13.02330 28.37507 1.000 27.15175 125 ASP A C 1
ATOM 1634 O O . ASP A 1 107 ? -7.55408 14.23655 28.34753 1.000 31.84492 125 ASP A O 1
ATOM 1643 N N . TYR A 1 108 ? -6.13127 12.55085 28.70459 1.000 23.41711 126 TYR A N 1
ATOM 1644 C CA . TYR A 1 108 ? -5.08152 13.50028 29.05398 1.000 23.26388 126 TYR A CA 1
ATOM 1645 C C . TYR A 1 108 ? -4.37762 14.04873 27.82951 1.000 28.46174 126 TYR A C 1
ATOM 1646 O O . TYR A 1 108 ? -3.52938 14.93836 27.95566 1.000 29.65712 126 TYR A O 1
ATOM 1664 N N . MET A 1 109 ? -4.71763 13.54952 26.65017 1.000 24.62944 127 MET A N 1
ATOM 1665 C CA . MET A 1 109 ? -4.07253 13.96972 25.42055 1.000 26.42781 127 MET A CA 1
ATOM 1666 C C . MET A 1 109 ? -4.85651 15.01539 24.65698 1.000 29.52672 127 MET A C 1
ATOM 1667 O O . MET A 1 109 ? -4.27158 15.70978 23.82015 1.000 32.02318 127 MET A O 1
ATOM 1681 N N . GLY A 1 110 ? -6.15832 15.12261 24.88746 1.000 25.75397 128 GLY A N 1
ATOM 1682 C CA . GLY A 1 110 ? -6.96895 16.01398 24.08951 1.000 33.77022 128 GLY A CA 1
ATOM 1683 C C . GLY A 1 110 ? -7.23822 15.48450 22.70381 1.000 31.87203 128 GLY A C 1
ATOM 1684 O O . GLY A 1 110 ? -7.40729 16.26856 21.76654 1.000 34.25284 128 GLY A O 1
ATOM 1688 N N . ALA A 1 111 ? -7.26987 14.16746 22.54681 1.000 32.63968 129 ALA A N 1
ATOM 1689 C CA . ALA A 1 111 ? -7.64587 13.57939 21.27670 1.000 28.05320 129 ALA A CA 1
ATOM 1690 C C . ALA A 1 111 ? -9.16061 13.60948 21.13502 1.000 25.77252 129 ALA A C 1
ATOM 1691 O O . ALA A 1 111 ? -9.90342 13.50587 22.11478 1.000 32.42901 129 ALA A O 1
ATOM 1698 N N . SER A 1 112 ? -9.61144 13.79514 19.90087 1.000 24.63860 130 SER A N 1
ATOM 1699 C CA . SER A 1 112 ? -11.03397 13.83243 19.58150 1.000 21.75913 130 SER A CA 1
ATOM 1700 C C . SER A 1 112 ? -11.43040 12.61321 18.75922 1.000 21.48640 130 SER A C 1
ATOM 1701 O O . SER A 1 112 ? -10.71192 12.19893 17.84736 1.000 22.13188 130 SER A O 1
ATOM 1709 N N . CYS A 1 113 ? -12.60270 12.08153 19.05936 1.000 20.24439 131 CYS A N 1
ATOM 1710 C CA . CYS A 1 113 ? -13.10345 10.88589 18.40288 1.000 18.81329 131 CYS A CA 1
ATOM 1711 C C . CYS A 1 113 ? -14.61064 11.01041 18.28350 1.000 20.59471 131 CYS A C 1
ATOM 1712 O O . CYS A 1 113 ? -15.30085 11.24731 19.28668 1.000 20.55912 131 CYS A O 1
ATOM 1720 N N . HIS A 1 114 ? -15.11855 10.88421 17.06952 1.000 18.75361 132 HIS A N 1
ATOM 1721 C CA . HIS A 1 114 ? -16.55112 10.97687 16.82973 1.000 18.63223 132 HIS A CA 1
ATOM 1722 C C . HIS A 1 114 ? -17.04383 9.63815 16.32136 1.000 19.39565 132 HIS A C 1
ATOM 1723 O O . HIS A 1 114 ? -16.35740 8.97675 15.53431 1.000 19.43415 132 HIS A O 1
ATOM 1737 N N . ALA A 1 115 ? -18.25205 9.25213 16.71540 1.000 20.79598 133 ALA A N 1
ATOM 1738 C CA . ALA A 1 115 ? -18.90093 8.06826 16.16765 1.000 19.55171 133 ALA A CA 1
ATOM 1739 C C . ALA A 1 115 ? -19.83756 8.45130 15.02590 1.000 25.26533 133 ALA A C 1
ATOM 1740 O O . ALA A 1 115 ? -20.64730 9.37695 15.16206 1.000 27.36968 133 ALA A O 1
ATOM 1747 N N . CYS A 1 116 ? -19.76676 7.69525 13.93218 1.000 20.65085 134 CYS A N 1
ATOM 1748 C CA . CYS A 1 116 ? -20.52862 7.90671 12.69650 1.000 22.18985 134 CYS A CA 1
ATOM 1749 C C . CYS A 1 116 ? -21.47125 6.72171 12.53260 1.000 19.10903 134 CYS A C 1
ATOM 1750 O O . CYS A 1 116 ? -21.11922 5.70847 11.92654 1.000 17.89339 134 CYS A O 1
ATOM 1758 N N . ILE A 1 117 ? -22.68695 6.87042 13.04956 1.000 19.01471 135 ILE A N 1
ATOM 1759 C CA . ILE A 1 117 ? -23.61716 5.76821 13.21483 1.000 20.14391 135 ILE A CA 1
ATOM 1760 C C . ILE A 1 117 ? -25.00928 6.09042 12.69585 1.000 21.27777 135 ILE A C 1
ATOM 1761 O O . ILE A 1 117 ? -25.82911 5.18959 12.56407 1.000 23.83638 135 ILE A O 1
ATOM 1777 N N . GLY A 1 118 ? -25.28865 7.35336 12.42988 1.000 22.20589 136 GLY A N 1
ATOM 1778 C CA . GLY A 1 118 ? -26.62086 7.64970 11.89585 1.000 34.08993 136 GLY A CA 1
ATOM 1779 C C . GLY A 1 118 ? -27.73072 7.51709 12.94053 1.000 32.03594 136 GLY A C 1
ATOM 1780 O O . GLY A 1 118 ? -27.50846 7.59835 14.15002 1.000 32.63547 136 GLY A O 1
ATOM 1784 N N . GLY A 1 119 ? -28.95032 7.32125 12.44155 1.000 38.18238 137 GLY A N 1
ATOM 1785 C CA . GLY A 1 119 ? -30.09474 7.11424 13.32482 1.000 37.49729 137 GLY A CA 1
ATOM 1786 C C . GLY A 1 119 ? -30.58680 8.39079 13.99045 1.000 29.41207 137 GLY A C 1
ATOM 1787 O O . GLY A 1 119 ? -30.66634 9.44540 13.36032 1.000 33.16775 137 GLY A O 1
ATOM 1791 N N . THR A 1 120 ? -30.80663 8.27750 15.30572 1.000 35.42076 138 THR A N 1
ATOM 1792 C CA . THR A 1 120 ? -31.65061 9.17917 16.09012 1.000 38.92247 138 THR A CA 1
ATOM 1793 C C . THR A 1 120 ? -31.19247 10.63156 16.02334 1.000 35.49944 138 THR A C 1
ATOM 1794 O O . THR A 1 120 ? -32.01568 11.55398 16.06470 1.000 33.83364 138 THR A O 1
ATOM 1805 N N . ASN A 1 121 ? -29.88869 10.85551 15.96627 1.000 28.28100 139 ASN A N 1
ATOM 1806 C CA . ASN A 1 121 ? -29.28075 12.15893 16.17588 1.000 29.08487 139 ASN A CA 1
ATOM 1807 C C . ASN A 1 121 ? -28.34487 12.46956 15.02313 1.000 27.79079 139 ASN A C 1
ATOM 1808 O O . ASN A 1 121 ? -27.38903 13.22466 15.18362 1.000 27.92592 139 ASN A O 1
ATOM 1819 N N . VAL A 1 122 ? -28.62572 11.88953 13.85573 1.000 27.34755 140 VAL A N 1
ATOM 1820 C CA . VAL A 1 122 ? -27.69866 11.96905 12.73128 1.000 27.16310 140 VAL A CA 1
ATOM 1821 C C . VAL A 1 122 ? -27.41021 13.41587 12.31045 1.000 30.52588 140 VAL A C 1
ATOM 1822 O O . VAL A 1 122 ? -26.30806 13.72194 11.85595 1.000 25.64600 140 VAL A O 1
ATOM 1835 N N . ARG A 1 123 ? -28.36889 14.33483 12.44827 1.000 23.92731 141 ARG A N 1
ATOM 1836 C CA . ARG A 1 123 ? -28.07745 15.70399 12.02922 1.000 27.92744 141 ARG A CA 1
ATOM 1837 C C . ARG A 1 123 ? -27.07629 16.39771 12.94196 1.000 33.25426 141 ARG A C 1
ATOM 1838 O O . ARG A 1 123 ? -26.30450 17.24016 12.47729 1.000 32.19686 141 ARG A O 1
ATOM 1859 N N . ALA A 1 124 ? -27.05954 16.06891 14.23160 1.000 29.89971 142 ALA A N 1
ATOM 1860 C CA . ALA A 1 124 ? -26.02724 16.61753 15.10460 1.000 36.83669 142 ALA A CA 1
ATOM 1861 C C . ALA A 1 124 ? -24.66773 16.02694 14.76254 1.000 32.13046 142 ALA A C 1
ATOM 1862 O O . ALA A 1 124 ? -23.64593 16.72005 14.80542 1.000 32.40530 142 ALA A O 1
ATOM 1869 N N . GLU A 1 125 ? -24.64686 14.74204 14.41785 1.000 32.05963 143 GLU A N 1
ATOM 1870 C CA . GLU A 1 125 ? -23.43272 14.08993 13.95460 1.000 37.92084 143 GLU A CA 1
ATOM 1871 C C . GLU A 1 125 ? -22.80788 14.86549 12.80116 1.000 39.09269 143 GLU A C 1
ATOM 1872 O O . GLU A 1 125 ? -21.63419 15.24989 12.85510 1.000 37.42110 143 GLU A O 1
ATOM 1883 N N . VAL A 1 126 ? -23.58985 15.12796 11.75061 1.000 36.36031 144 VAL A N 1
ATOM 1884 C CA . VAL A 1 126 ? -23.01588 15.72827 10.55035 1.000 41.97186 144 VAL A CA 1
ATOM 1885 C C . VAL A 1 126 ? -22.64092 17.18380 10.79162 1.000 42.96561 144 VAL A C 1
ATOM 1886 O O . VAL A 1 126 ? -21.64104 17.67284 10.25353 1.000 45.51236 144 VAL A O 1
ATOM 1899 N N . GLN A 1 127 ? -23.41283 17.89787 11.60265 1.000 40.04231 145 GLN A N 1
ATOM 1900 C CA . GLN A 1 127 ? -23.04445 19.26826 11.93406 1.000 45.88173 145 GLN A CA 1
ATOM 1901 C C . GLN A 1 127 ? -21.70468 19.32751 12.67012 1.000 46.78818 145 GLN A C 1
ATOM 1902 O O . GLN A 1 127 ? -20.85664 20.15303 12.33563 1.000 45.03225 145 GLN A O 1
ATOM 1943 N N . LEU A 1 129 ? -19.25300 17.53213 12.30775 1.000 45.73441 147 LEU A N 1
ATOM 1944 C CA . LEU A 1 129 ? -18.19093 17.32354 11.32215 1.000 45.49020 147 LEU A CA 1
ATOM 1945 C C . LEU A 1 129 ? -17.85928 18.58594 10.54041 1.000 51.40976 147 LEU A C 1
ATOM 1946 O O . LEU A 1 129 ? -16.68577 18.90660 10.36307 1.000 56.08494 147 LEU A O 1
ATOM 1962 N N . GLN A 1 130 ? -18.88327 19.29680 10.05916 1.000 51.25806 148 GLN A N 1
ATOM 1963 C CA . GLN A 1 130 ? -18.62950 20.55089 9.35632 1.000 51.67830 148 GLN A CA 1
ATOM 1964 C C . GLN A 1 130 ? -17.84286 21.52100 10.22330 1.000 52.36601 148 GLN A C 1
ATOM 1965 O O . GLN A 1 130 ? -17.05727 22.32424 9.70678 1.000 56.63192 148 GLN A O 1
ATOM 1979 N N . MET A 1 131 ? -18.05048 21.47291 11.53552 1.000 50.71668 149 MET A N 1
ATOM 1980 C CA . MET A 1 131 ? -17.39898 22.39386 12.45465 1.000 54.58606 149 MET A CA 1
ATOM 1981 C C . MET A 1 131 ? -15.89543 22.13063 12.49589 1.000 62.44446 149 MET A C 1
ATOM 1982 O O . MET A 1 131 ? -15.11480 22.92555 11.96181 1.000 67.40459 149 MET A O 1
ATOM 1996 N N . GLU A 1 132 ? -15.47347 21.02478 13.11413 1.000 57.95522 150 GLU A N 1
ATOM 1997 C CA . GLU A 1 132 ? -14.06777 20.63341 13.11797 1.000 53.74708 150 GLU A CA 1
ATOM 1998 C C . GLU A 1 132 ? -13.95252 19.13485 12.87203 1.000 49.22480 150 GLU A C 1
ATOM 1999 O O . GLU A 1 132 ? -14.78732 18.35488 13.33779 1.000 44.70691 150 GLU A O 1
ATOM 2011 N N . ALA A 1 133 ? -12.91482 18.74165 12.13344 1.000 45.39447 151 ALA A N 1
ATOM 2012 C CA . ALA A 1 133 ? -12.69761 17.33904 11.80579 1.000 37.19811 151 ALA A CA 1
ATOM 2013 C C . ALA A 1 133 ? -12.02800 16.62935 12.98144 1.000 35.15701 151 ALA A C 1
ATOM 2014 O O . ALA A 1 133 ? -10.97152 17.07115 13.44340 1.000 33.75318 151 ALA A O 1
ATOM 2021 N N . PRO A 1 134 ? -12.60018 15.54034 13.48935 1.000 27.63181 152 PRO A N 1
ATOM 2022 C CA . PRO A 1 134 ? -11.99914 14.84882 14.63681 1.000 27.12297 152 PRO A CA 1
ATOM 2023 C C . PRO A 1 134 ? -10.77453 14.03901 14.22373 1.000 21.77843 152 PRO A C 1
ATOM 2024 O O . PRO A 1 134 ? -10.63252 13.62662 13.07450 1.000 22.32417 152 PRO A O 1
ATOM 2035 N N . HIS A 1 135 ? -9.89652 13.78556 15.20630 1.000 20.81129 153 HIS A N 1
ATOM 2036 C CA . HIS A 1 135 ? -8.68843 13.01696 14.93293 1.000 21.44654 153 HIS A CA 1
ATOM 2037 C C . HIS A 1 135 ? -9.02485 11.60375 14.47567 1.000 17.27365 153 HIS A C 1
ATOM 2038 O O . HIS A 1 135 ? -8.31948 11.03978 13.64503 1.000 16.83070 153 HIS A O 1
ATOM 2052 N N . ILE A 1 136 ? -10.06978 11.01026 15.05522 1.000 16.68826 154 ILE A N 1
ATOM 2053 C CA . ILE A 1 136 ? -10.41064 9.60571 14.87083 1.000 15.57622 154 ILE A CA 1
ATOM 2054 C C . ILE A 1 136 ? -11.90791 9.52804 14.61753 1.000 15.49613 154 ILE A C 1
ATOM 2055 O O . ILE A 1 136 ? -12.70242 10.14413 15.33868 1.000 16.64780 154 ILE A O 1
ATOM 2071 N N . ILE A 1 137 ? -12.29479 8.79287 13.59414 1.000 15.17378 155 ILE A N 1
ATOM 2072 C CA . ILE A 1 137 ? -13.70561 8.48415 13.32245 1.000 15.38750 155 ILE A CA 1
ATOM 2073 C C . ILE A 1 137 ? -13.91427 6.99110 13.50606 1.000 15.11666 155 ILE A C 1
ATOM 2074 O O . ILE A 1 137 ? -13.10111 6.19139 13.02171 1.000 14.52160 155 ILE A O 1
ATOM 2090 N N . VAL A 1 138 ? -14.99281 6.61325 14.19951 1.000 14.87980 156 VAL A N 1
ATOM 2091 C CA . VAL A 1 138 ? -15.41940 5.21960 14.28397 1.000 13.75041 156 VAL A CA 1
ATOM 2092 C C . VAL A 1 138 ? -16.86041 5.13147 13.83428 1.000 15.05141 156 VAL A C 1
ATOM 2093 O O . VAL A 1 138 ? -17.69523 5.94835 14.23261 1.000 17.61407 156 VAL A O 1
ATOM 2106 N N . GLY A 1 139 ? -17.18566 4.15025 13.01495 1.000 13.10371 157 GLY A N 1
ATOM 2107 C CA . GLY A 1 139 ? -18.57215 4.05446 12.60322 1.000 13.72147 157 GLY A CA 1
ATOM 2108 C C . GLY A 1 139 ? -18.86598 2.74220 11.91897 1.000 14.40368 157 GLY A C 1
ATOM 2109 O O . GLY A 1 139 ? -17.99429 1.87029 11.77321 1.000 15.96779 157 GLY A O 1
ATOM 2113 N N . THR A 1 140 ? -20.10337 2.59048 11.52458 1.000 13.02292 158 THR A N 1
ATOM 2114 C CA . THR A 1 140 ? -20.48186 1.43342 10.73737 1.000 13.99563 158 THR A CA 1
ATOM 2115 C C . THR A 1 140 ? -20.23788 1.70532 9.25382 1.000 14.45265 158 THR A C 1
ATOM 2116 O O . THR A 1 140 ? -20.19062 2.86732 8.80606 1.000 16.20953 158 THR A O 1
ATOM 2127 N N . PRO A 1 141 ? -19.99512 0.67183 8.44056 1.000 14.61278 159 PRO A N 1
ATOM 2128 C CA . PRO A 1 141 ? -19.48577 0.92155 7.07735 1.000 16.69336 159 PRO A CA 1
ATOM 2129 C C . PRO A 1 141 ? -20.41933 1.67433 6.13944 1.000 17.83469 159 PRO A C 1
ATOM 2130 O O . PRO A 1 141 ? -19.92448 2.43535 5.30319 1.000 16.54810 159 PRO A O 1
ATOM 2141 N N . GLY A 1 142 ? -21.73260 1.50018 6.24096 1.000 17.88222 160 GLY A N 1
ATOM 2142 C CA . GLY A 1 142 ? -22.62928 2.23807 5.35572 1.000 18.37747 160 GLY A CA 1
ATOM 2143 C C . GLY A 1 142 ? -22.59821 3.72356 5.63524 1.000 18.38556 160 GLY A C 1
ATOM 2144 O O . GLY A 1 142 ? -22.49281 4.54011 4.71915 1.000 19.10661 160 GLY A O 1
ATOM 2148 N N . ARG A 1 143 ? -22.63931 4.09111 6.91328 1.000 17.10636 161 ARG A N 1
ATOM 2149 C CA . ARG A 1 143 ? -22.62034 5.48522 7.30350 1.000 16.88088 161 ARG A CA 1
ATOM 2150 C C . ARG A 1 143 ? -21.28339 6.12428 6.97622 1.000 18.79846 161 ARG A C 1
ATOM 2151 O O . ARG A 1 143 ? -21.22968 7.25945 6.49303 1.000 19.15662 161 ARG A O 1
ATOM 2172 N N . VAL A 1 144 ? -20.18317 5.42586 7.23787 1.000 16.73716 162 VAL A N 1
ATOM 2173 C CA . VAL A 1 144 ? -18.87805 5.97822 6.92304 1.000 17.38759 162 VAL A CA 1
ATOM 2174 C C . VAL A 1 144 ? -18.70841 6.14218 5.41750 1.000 17.76728 162 VAL A C 1
ATOM 2175 O O . VAL A 1 144 ? -18.17223 7.15509 4.95191 1.000 18.51522 162 VAL A O 1
ATOM 2188 N N . PHE A 1 145 ? -19.12328 5.15540 4.64121 1.000 16.72574 163 PHE A N 1
ATOM 2189 C CA . PHE A 1 145 ? -19.01100 5.31585 3.19860 1.000 18.98113 163 PHE A CA 1
ATOM 2190 C C . PHE A 1 145 ? -19.84156 6.49956 2.72643 1.000 20.55772 163 PHE A C 1
ATOM 2191 O O . PHE A 1 145 ? -19.36682 7.30413 1.91774 1.000 20.53915 163 PHE A O 1
ATOM 2208 N N . ASP A 1 146 ? -21.04344 6.66886 3.27051 1.000 17.97222 164 ASP A N 1
ATOM 2209 C CA . ASP A 1 146 ? -21.84698 7.84191 2.89777 1.000 19.83305 164 ASP A CA 1
ATOM 2210 C C . ASP A 1 146 ? -21.14114 9.15367 3.25154 1.000 22.62501 164 ASP A C 1
ATOM 2211 O O . ASP A 1 146 ? -21.14423 10.10843 2.45816 1.000 20.98606 164 ASP A O 1
ATOM 2220 N N . MET A 1 147 ? -20.52061 9.23758 4.42349 1.000 19.06079 165 MET A N 1
ATOM 2221 C CA . MET A 1 147 ? -19.83117 10.45645 4.81455 1.000 20.68016 165 MET A CA 1
ATOM 2222 C C . MET A 1 147 ? -18.63578 10.76313 3.92263 1.000 21.84500 165 MET A C 1
ATOM 2223 O O . MET A 1 147 ? -18.35063 11.94614 3.65742 1.000 23.65432 165 MET A O 1
ATOM 2237 N N . LEU A 1 148 ? -17.93948 9.73486 3.43580 1.000 20.61754 166 LEU A N 1
ATOM 2238 C CA . LEU A 1 148 ? -16.85775 9.95905 2.48176 1.000 21.11807 166 LEU A CA 1
ATOM 2239 C C . LEU A 1 148 ? -17.41434 10.38684 1.13046 1.000 23.18593 166 LEU A C 1
ATOM 2240 O O . LEU A 1 148 ? -16.92654 11.35230 0.52569 1.000 22.22708 166 LEU A O 1
ATOM 2256 N N . ASN A 1 149 ? -18.44713 9.68721 0.66029 1.000 22.16918 167 ASN A N 1
ATOM 2257 C CA . ASN A 1 149 ? -19.03904 9.98212 -0.64435 1.000 25.84981 167 ASN A CA 1
ATOM 2258 C C . ASN A 1 149 ? -19.61870 11.38985 -0.67113 1.000 27.97415 167 ASN A C 1
ATOM 2259 O O . ASN A 1 149 ? -19.53091 12.09670 -1.68588 1.000 26.16132 167 ASN A O 1
ATOM 2270 N N . ARG A 1 150 ? -20.23276 11.81611 0.42309 1.000 22.51656 168 ARG A N 1
ATOM 2271 C CA . ARG A 1 150 ? -20.80985 13.15068 0.50171 1.000 23.58316 168 ARG A CA 1
ATOM 2272 C C . ARG A 1 150 ? -19.80216 14.21425 0.88430 1.000 25.88009 168 ARG A C 1
ATOM 2273 O O . ARG A 1 150 ? -20.17264 15.38033 1.03707 1.000 25.87373 168 ARG A O 1
ATOM 2294 N N . ARG A 1 151 ? -18.54243 13.85564 1.03283 1.000 22.02217 169 ARG A N 1
ATOM 2295 C CA . ARG A 1 151 ? -17.47004 14.79778 1.27348 1.000 23.62374 169 ARG A CA 1
ATOM 2296 C C . ARG A 1 151 ? -17.53828 15.46514 2.64467 1.000 26.72791 169 ARG A C 1
ATOM 2297 O O . ARG A 1 151 ? -16.93967 16.53134 2.84439 1.000 29.05813 169 ARG A O 1
ATOM 2318 N N . TYR A 1 152 ? -18.23559 14.85388 3.61723 1.000 27.15830 170 TYR A N 1
ATOM 2319 C CA . TYR A 1 152 ? -18.16405 15.33759 4.99318 1.000 26.93406 170 TYR A CA 1
ATOM 2320 C C . TYR A 1 152 ? -16.88041 14.89890 5.68395 1.000 27.33403 170 TYR A C 1
ATOM 2321 O O . TYR A 1 152 ? -16.40387 15.58067 6.60042 1.000 29.16683 170 TYR A O 1
ATOM 2339 N N . LEU A 1 153 ? -16.32600 13.76442 5.27317 1.000 26.14629 171 LEU A N 1
ATOM 2340 C CA . LEU A 1 153 ? -15.06886 13.24620 5.79566 1.000 27.48568 171 LEU A CA 1
ATOM 2341 C C . LEU A 1 153 ? -14.04660 13.24102 4.67751 1.000 24.02042 171 LEU A C 1
ATOM 2342 O O . LEU A 1 153 ? -14.33539 12.76104 3.57708 1.000 30.22048 171 LEU A O 1
ATOM 2358 N N . SER A 1 154 ? -12.86249 13.77238 4.95964 1.000 25.96362 172 SER A N 1
ATOM 2359 C CA . SER A 1 154 ? -11.81940 13.75105 3.95551 1.000 27.13135 172 SER A CA 1
ATOM 2360 C C . SER A 1 154 ? -10.88482 12.58238 4.20858 1.000 28.82741 172 SER A C 1
ATOM 2361 O O . SER A 1 154 ? -10.51184 12.32190 5.36088 1.000 26.41090 172 SER A O 1
ATOM 2369 N N . PRO A 1 155 ? -10.48005 11.86784 3.16222 1.000 26.81642 173 PRO A N 1
ATOM 2370 C CA . PRO A 1 155 ? -9.45724 10.83859 3.34189 1.000 26.64535 173 PRO A CA 1
ATOM 2371 C C . PRO A 1 155 ? -8.02768 11.38223 3.31317 1.000 25.95684 173 PRO A C 1
ATOM 2372 O O . PRO A 1 155 ? -7.09184 10.62440 3.51509 1.000 24.79256 173 PRO A O 1
ATOM 2410 N N . TYR A 1 157 ? -5.88454 12.90192 5.18672 1.000 25.83593 175 TYR A N 1
ATOM 2411 C CA . TYR A 1 157 ? -4.92105 12.64553 6.25845 1.000 25.86927 175 TYR A CA 1
ATOM 2412 C C . TYR A 1 157 ? -5.11558 11.29674 6.96918 1.000 23.68680 175 TYR A C 1
ATOM 2413 O O . TYR A 1 157 ? -4.47416 11.04304 7.99706 1.000 21.92732 175 TYR A O 1
ATOM 2431 N N . ILE A 1 158 ? -5.97013 10.42985 6.42779 1.000 20.93885 176 ILE A N 1
ATOM 2432 C CA . ILE A 1 158 ? -6.24360 9.13792 7.08208 1.000 19.37280 176 ILE A CA 1
ATOM 2433 C C . ILE A 1 158 ? -5.10010 8.18539 6.80628 1.000 20.50146 176 ILE A C 1
ATOM 2434 O O . ILE A 1 158 ? -4.89212 7.77634 5.64620 1.000 22.64865 176 ILE A O 1
ATOM 2476 N N . MET A 1 160 ? -4.41451 5.44292 9.14577 1.000 18.04557 178 MET A N 1
ATOM 2477 C CA . MET A 1 160 ? -4.68914 4.17950 9.82596 1.000 17.97522 178 MET A CA 1
ATOM 2478 C C . MET A 1 160 ? -6.13631 3.78621 9.60678 1.000 15.33618 178 MET A C 1
ATOM 2479 O O . MET A 1 160 ? -7.01531 4.62220 9.72261 1.000 16.77418 178 MET A O 1
ATOM 2493 N N . PHE A 1 161 ? -6.36334 2.51527 9.30773 1.000 15.35891 179 PHE A N 1
ATOM 2494 C CA . PHE A 1 161 ? -7.68398 1.96108 8.98405 1.000 15.08442 179 PHE A CA 1
ATOM 2495 C C . PHE A 1 161 ? -7.82707 0.66353 9.76137 1.000 14.27089 179 PHE A C 1
ATOM 2496 O O . PHE A 1 161 ? -7.04353 -0.27602 9.55501 1.000 16.42383 179 PHE A O 1
ATOM 2513 N N . VAL A 1 162 ? -8.77887 0.61757 10.69490 1.000 13.03862 180 VAL A N 1
ATOM 2514 C CA . VAL A 1 162 ? -8.95252 -0.53524 11.57887 1.000 13.82655 180 VAL A CA 1
ATOM 2515 C C . VAL A 1 162 ? -10.31966 -1.13230 11.30510 1.000 13.23585 180 VAL A C 1
ATOM 2516 O O . VAL A 1 162 ? -11.32913 -0.40133 11.27768 1.000 13.98460 180 VAL A O 1
ATOM 2529 N N . LEU A 1 163 ? -10.36767 -2.44451 11.10481 1.000 14.59092 181 LEU A N 1
ATOM 2530 C CA . LEU A 1 163 ? -11.59307 -3.19006 10.87992 1.000 13.31993 181 LEU A CA 1
ATOM 2531 C C . LEU A 1 163 ? -11.79387 -4.10351 12.08801 1.000 16.42583 181 LEU A C 1
ATOM 2532 O O . LEU A 1 163 ? -11.08630 -5.10608 12.24993 1.000 16.46673 181 LEU A O 1
ATOM 2548 N N . ASP A 1 164 ? -12.70457 -3.73444 12.98175 1.000 14.43396 182 ASP A N 1
ATOM 2549 C CA . ASP A 1 164 ? -12.98562 -4.50252 14.17821 1.000 15.37134 182 ASP A CA 1
ATOM 2550 C C . ASP A 1 164 ? -14.19691 -5.40001 13.95819 1.000 18.06070 182 ASP A C 1
ATOM 2551 O O . ASP A 1 164 ? -15.16811 -5.00618 13.31534 1.000 19.20585 182 ASP A O 1
ATOM 2560 N N . GLU A 1 165 ? -14.13362 -6.60516 14.49256 1.000 14.92213 183 GLU A N 1
ATOM 2561 C CA . GLU A 1 165 ? -15.16457 -7.62284 14.31586 1.000 15.26836 183 GLU A CA 1
ATOM 2562 C C . GLU A 1 165 ? -15.47276 -7.85754 12.84667 1.000 16.54030 183 GLU A C 1
ATOM 2563 O O . GLU A 1 165 ? -16.62469 -7.80475 12.38756 1.000 16.59609 183 GLU A O 1
ATOM 2575 N N . ALA A 1 166 ? -14.41674 -8.13871 12.09595 1.000 15.70049 184 ALA A N 1
ATOM 2576 C CA . ALA A 1 166 ? -14.51530 -8.18084 10.64336 1.000 16.31519 184 ALA A CA 1
ATOM 2577 C C . ALA A 1 166 ? -15.45781 -9.26812 10.17070 1.000 18.73774 184 ALA A C 1
ATOM 2578 O O . ALA A 1 166 ? -16.17317 -9.07514 9.17597 1.000 18.30646 184 ALA A O 1
ATOM 2585 N N . ASP A 1 167 ? -15.45942 -10.42844 10.83736 1.000 17.67781 185 ASP A N 1
ATOM 2586 C CA . ASP A 1 167 ? -16.37109 -11.50169 10.44306 1.000 18.78024 185 ASP A CA 1
ATOM 2587 C C . ASP A 1 167 ? -17.81013 -11.01716 10.48117 1.000 18.99166 185 ASP A C 1
ATOM 2588 O O . ASP A 1 167 ? -18.58895 -11.25496 9.54400 1.000 19.64189 185 ASP A O 1
ATOM 2597 N N . GLU A 1 168 ? -18.17754 -10.32631 11.55285 1.000 16.77883 186 GLU A N 1
ATOM 2598 C CA . GLU A 1 168 ? -19.54207 -9.85011 11.71244 1.000 17.81139 186 GLU A CA 1
ATOM 2599 C C . GLU A 1 168 ? -19.87078 -8.77771 10.68989 1.000 19.41134 186 GLU A C 1
ATOM 2600 O O . GLU A 1 168 ? -20.99396 -8.72602 10.18291 1.000 19.62430 186 GLU A O 1
ATOM 2612 N N . MET A 1 169 ? -18.91147 -7.92396 10.34765 1.000 16.57063 187 MET A N 1
ATOM 2613 C CA . MET A 1 169 ? -19.18371 -6.91705 9.34088 1.000 16.69345 187 MET A CA 1
ATOM 2614 C C . MET A 1 169 ? -19.53109 -7.55593 8.00434 1.000 19.31718 187 MET A C 1
ATOM 2615 O O . MET A 1 169 ? -20.44788 -7.10285 7.29634 1.000 18.72367 187 MET A O 1
ATOM 2629 N N . LEU A 1 170 ? -18.81170 -8.60762 7.62927 1.000 18.52254 188 LEU A N 1
ATOM 2630 C CA . LEU A 1 170 ? -19.10237 -9.28268 6.36931 1.000 19.46943 188 LEU A CA 1
ATOM 2631 C C . LEU A 1 170 ? -20.40662 -10.06933 6.44236 1.000 20.88481 188 LEU A C 1
ATOM 2632 O O . LEU A 1 170 ? -21.17284 -10.07593 5.47121 1.000 23.16011 188 LEU A O 1
ATOM 2648 N N . SER A 1 171 ? -20.68890 -10.72903 7.56562 1.000 20.35050 189 SER A N 1
ATOM 2649 C CA . SER A 1 171 ? -21.96699 -11.42285 7.73101 1.000 24.26613 189 SER A CA 1
ATOM 2650 C C . SER A 1 171 ? -23.15309 -10.47322 7.63817 1.000 24.39564 189 SER A C 1
ATOM 2651 O O . SER A 1 171 ? -24.22815 -10.87128 7.16854 1.000 26.07143 189 SER A O 1
ATOM 2659 N N . ARG A 1 172 ? -22.99097 -9.21874 8.05581 1.000 21.36169 190 ARG A N 1
ATOM 2660 C CA . ARG A 1 172 ? -24.07259 -8.24491 8.03231 1.000 20.90065 190 ARG A CA 1
ATOM 2661 C C . ARG A 1 172 ? -24.19745 -7.53562 6.69249 1.000 23.24106 190 ARG A C 1
ATOM 2662 O O . ARG A 1 172 ? -25.01047 -6.61211 6.56708 1.000 26.90047 190 ARG A O 1
ATOM 2683 N N . GLY A 1 173 ? -23.41748 -7.93245 5.69531 1.000 21.14088 191 GLY A N 1
ATOM 2684 C CA . GLY A 1 173 ? -23.59319 -7.43389 4.35239 1.000 22.57512 191 GLY A CA 1
ATOM 2685 C C . GLY A 1 173 ? -22.77634 -6.22751 3.96840 1.000 23.50402 191 GLY A C 1
ATOM 2686 O O . GLY A 1 173 ? -23.06983 -5.61013 2.94224 1.000 24.04799 191 GLY A O 1
ATOM 2690 N N . PHE A 1 174 ? -21.73305 -5.88363 4.73181 1.000 19.71350 192 PHE A N 1
ATOM 2691 C CA . PHE A 1 174 ? -20.99005 -4.66282 4.49275 1.000 19.68832 192 PHE A CA 1
ATOM 2692 C C . PHE A 1 174 ? -19.76613 -4.79498 3.59731 1.000 17.09624 192 PHE A C 1
ATOM 2693 O O . PHE A 1 174 ? -19.04267 -3.84685 3.41831 1.000 18.42057 192 PHE A O 1
ATOM 2737 N N . ASP A 1 176 ? -19.24311 -4.65422 0.31009 1.000 21.53056 194 ASP A N 1
ATOM 2738 C CA . ASP A 1 176 ? -19.10625 -3.65560 -0.74428 1.000 24.06371 194 ASP A CA 1
ATOM 2739 C C . ASP A 1 176 ? -18.67992 -2.29899 -0.19745 1.000 19.22468 194 ASP A C 1
ATOM 2740 O O . ASP A 1 176 ? -17.84919 -1.61219 -0.78094 1.000 21.52314 194 ASP A O 1
ATOM 2749 N N . GLN A 1 177 ? -19.26602 -1.92889 0.94556 1.000 20.06399 195 GLN A N 1
ATOM 2750 C CA . GLN A 1 177 ? -18.92997 -0.65060 1.55644 1.000 22.07112 195 GLN A CA 1
ATOM 2751 C C . GLN A 1 177 ? -17.49467 -0.64484 2.05771 1.000 16.36946 195 GLN A C 1
ATOM 2752 O O . GLN A 1 177 ? -16.79317 0.35788 1.94598 1.000 19.14839 195 GLN A O 1
ATOM 2766 N N . ILE A 1 178 ? -17.04535 -1.75686 2.62600 1.000 17.87553 196 ILE A N 1
ATOM 2767 C CA . ILE A 1 178 ? -15.67308 -1.83356 3.11740 1.000 17.71526 196 ILE A CA 1
ATOM 2768 C C . ILE A 1 178 ? -14.67885 -1.67384 1.97119 1.000 16.77641 196 ILE A C 1
ATOM 2769 O O . ILE A 1 178 ? -13.69955 -0.92939 2.07584 1.000 17.31995 196 ILE A O 1
ATOM 2785 N N . TYR A 1 179 ? -14.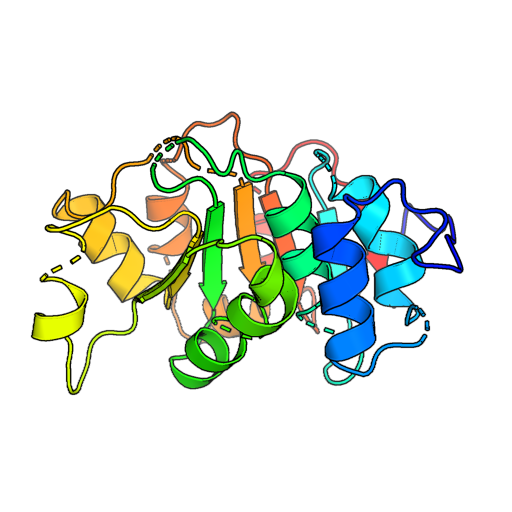92134 -2.34917 0.85088 1.000 18.31723 197 TYR A N 1
ATOM 2786 C CA . TYR A 1 179 ? -14.00731 -2.22479 -0.28268 1.000 19.81150 197 TYR A CA 1
ATOM 2787 C C . TYR A 1 179 ? -14.06692 -0.82972 -0.90475 1.000 17.93097 197 TYR A C 1
ATOM 2788 O O . TYR A 1 179 ? -13.04052 -0.26819 -1.28496 1.000 20.17105 197 TYR A O 1
ATOM 2806 N N . ASP A 1 180 ? -15.25453 -0.23213 -0.97439 1.000 19.41778 198 ASP A N 1
ATOM 2807 C CA . ASP A 1 180 ? -15.36090 1.12059 -1.51843 1.000 21.33625 198 ASP A CA 1
ATOM 2808 C C . ASP A 1 180 ? -14.67988 2.13607 -0.62201 1.000 20.04356 198 ASP A C 1
ATOM 2809 O O . ASP A 1 180 ? -14.07925 3.10007 -1.10131 1.000 22.59577 198 ASP A O 1
ATOM 2818 N N . ILE A 1 181 ? -14.76240 1.94284 0.70308 1.000 16.78023 199 ILE A N 1
ATOM 2819 C CA . ILE A 1 181 ? -14.04542 2.81858 1.61646 1.000 17.81519 199 ILE A CA 1
ATOM 2820 C C . ILE A 1 181 ? -12.54958 2.71712 1.36025 1.000 17.44760 199 ILE A C 1
ATOM 2821 O O . ILE A 1 181 ? -11.83188 3.72081 1.31476 1.000 18.83130 199 ILE A O 1
ATOM 2837 N N . PHE A 1 182 ? -12.04848 1.48396 1.25708 1.000 19.24514 200 PHE A N 1
ATOM 2838 C CA . PHE A 1 182 ? -10.60793 1.28425 1.08405 1.000 19.28059 200 PHE A CA 1
ATOM 2839 C C . PHE A 1 182 ? -10.11297 1.95091 -0.19199 1.000 19.72920 200 PHE A C 1
ATOM 2840 O O . PHE A 1 182 ? -9.03438 2.55189 -0.20579 1.000 24.11707 200 PHE A O 1
ATOM 2857 N N . GLN A 1 183 ? -10.91382 1.91376 -1.24412 1.000 23.55718 201 GLN A N 1
ATOM 2858 C CA . GLN A 1 183 ? -10.53212 2.59932 -2.48464 1.000 24.39527 201 GLN A CA 1
ATOM 2859 C C . GLN A 1 183 ? -10.42006 4.11546 -2.33401 1.000 25.66077 201 GLN A C 1
ATOM 2860 O O . GLN A 1 183 ? -9.66029 4.75912 -3.06941 1.000 30.84046 201 GLN A O 1
ATOM 2901 N N . LEU A 1 185 ? -9.31875 5.63622 0.40654 1.000 26.68750 203 LEU A N 1
ATOM 2902 C CA . LEU A 1 185 ? -8.19562 5.93630 1.27634 1.000 26.72403 203 LEU A CA 1
ATOM 2903 C C . LEU A 1 185 ? -6.86934 5.75227 0.53982 1.000 32.34924 203 LEU A C 1
ATOM 2904 O O . LEU A 1 185 ? -6.76589 4.95720 -0.40427 1.000 41.78012 203 LEU A O 1
ATOM 2920 N N . ASN A 1 186 ? -5.86203 6.50523 0.96046 1.000 40.88323 204 ASN A N 1
ATOM 2921 C CA . ASN A 1 186 ? -4.54761 6.41418 0.33994 1.000 50.44360 204 ASN A CA 1
ATOM 2922 C C . ASN A 1 186 ? -4.07873 4.97205 0.40015 1.000 50.32300 204 ASN A C 1
ATOM 2923 O O . ASN A 1 186 ? -4.18486 4.31800 1.43943 1.000 50.98566 204 ASN A O 1
ATOM 2934 N N . SER A 1 187 ? -3.55363 4.46326 -0.70770 1.000 57.49654 205 SER A N 1
ATOM 2935 C CA . SER A 1 187 ? -3.11819 3.07296 -0.66436 1.000 60.37305 205 SER A CA 1
ATOM 2936 C C . SER A 1 187 ? -1.90570 2.89477 0.25485 1.000 57.39492 205 SER A C 1
ATOM 2937 O O . SER A 1 187 ? -1.33237 1.80086 0.31798 1.000 57.04795 205 SER A O 1
ATOM 2945 N N . ASN A 1 188 ? -1.51889 3.95288 0.98655 1.000 57.70947 206 ASN A N 1
ATOM 2946 C CA . ASN A 1 188 ? -0.42273 3.90961 1.95406 1.000 58.15882 206 ASN A CA 1
ATOM 2947 C C . ASN A 1 188 ? -0.93668 4.00443 3.38526 1.000 50.32167 206 ASN A C 1
ATOM 2948 O O . ASN A 1 188 ? -0.24058 4.47543 4.28836 1.000 53.02208 206 ASN A O 1
ATOM 2958 N N . THR A 1 189 ? -2.15027 3.52651 3.58778 1.000 42.64903 207 THR A N 1
ATOM 2959 C CA . THR A 1 189 ? -2.75007 3.40797 4.90148 1.000 39.66743 207 THR A CA 1
ATOM 2960 C C . THR A 1 189 ? -2.33395 2.07108 5.51153 1.000 33.18504 207 THR A C 1
ATOM 2961 O O . THR A 1 189 ? -2.35396 1.04056 4.82494 1.000 30.71850 207 THR A O 1
ATOM 2972 N N . GLN A 1 190 ? -1.87847 2.11209 6.77132 1.000 20.31669 208 GLN A N 1
ATOM 2973 C CA . GLN A 1 190 ? -1.75465 0.91036 7.58757 1.000 19.81578 208 GLN A CA 1
ATOM 2974 C C . GLN A 1 190 ? -3.14434 0.34519 7.80991 1.000 16.60735 208 GLN A C 1
ATOM 2975 O O . GLN A 1 190 ? -4.09826 1.09857 8.01448 1.000 18.65400 208 GLN A O 1
ATOM 2989 N N . VAL A 1 191 ? -3.26518 -0.97987 7.78584 1.000 15.90203 209 VAL A N 1
ATOM 2990 C CA . VAL A 1 191 ? -4.53736 -1.65068 8.00426 1.000 16.36193 209 VAL A CA 1
ATOM 2991 C C . VAL A 1 191 ? -4.37784 -2.65082 9.13551 1.000 16.07562 209 VAL A C 1
ATOM 2992 O O . VAL A 1 191 ? -3.45743 -3.48843 9.11046 1.000 16.15488 209 VAL A O 1
ATOM 3005 N N . VAL A 1 192 ? -5.29413 -2.61478 10.10014 1.000 14.97879 210 VAL A N 1
ATOM 3006 C CA . VAL A 1 192 ? -5.32083 -3.56518 11.20821 1.000 15.26670 210 VAL A CA 1
ATOM 3007 C C . VAL A 1 192 ? -6.70244 -4.19950 11.23048 1.000 13.90002 210 VAL A C 1
ATOM 3008 O O . VAL A 1 192 ? -7.70947 -3.48028 11.15662 1.000 15.38335 210 VAL A O 1
ATOM 3021 N N . LEU A 1 193 ? -6.77197 -5.53519 11.26577 1.000 13.44009 211 LEU A N 1
ATOM 3022 C CA . LEU A 1 193 ? -8.02944 -6.25347 11.22861 1.000 13.76197 211 LEU A CA 1
ATOM 3023 C C . LEU A 1 193 ? -8.09485 -7.16819 12.43603 1.000 13.04993 211 LEU A C 1
ATOM 3024 O O . LEU A 1 193 ? -7.13163 -7.91019 12.71411 1.000 14.76765 211 LEU A O 1
ATOM 3040 N N . LEU A 1 194 ? -9.19613 -7.10631 13.16743 1.000 13.67886 212 LEU A N 1
ATOM 3041 C CA . LEU A 1 194 ? -9.41014 -7.93913 14.34055 1.000 14.16824 212 LEU A CA 1
ATOM 3042 C C . LEU A 1 194 ? -10.70717 -8.70682 14.14791 1.000 15.69581 212 LEU A C 1
ATOM 3043 O O . LEU A 1 194 ? -11.70541 -8.16578 13.67596 1.000 15.74738 212 LEU A O 1
ATOM 3059 N N . SER A 1 195 ? -10.70102 -9.97695 14.51568 1.000 16.01469 213 SER A N 1
ATOM 3060 C CA . SER A 1 195 ? -11.88774 -10.80840 14.35159 1.000 16.70236 213 SER A CA 1
ATOM 3061 C C . SER A 1 195 ? -11.77360 -12.03462 15.24480 1.000 15.94710 213 SER A C 1
ATOM 3062 O O . SER A 1 195 ? -10.68104 -12.58071 15.41318 1.000 18.32063 213 SER A O 1
ATOM 3070 N N . ALA A 1 196 ? -12.89403 -12.45975 15.81179 1.000 18.66971 214 ALA A N 1
ATOM 3071 C CA . ALA A 1 196 ? -12.89400 -13.67799 16.61729 1.000 17.70085 214 ALA A CA 1
ATOM 3072 C C . ALA A 1 196 ? -12.77579 -14.93388 15.75258 1.000 19.87881 214 ALA A C 1
ATOM 3073 O O . ALA A 1 196 ? -12.23044 -15.94865 16.21666 1.000 21.09953 214 ALA A O 1
ATOM 3080 N N . THR A 1 197 ? -13.25032 -14.88868 14.51547 1.000 20.40867 215 THR A N 1
ATOM 3081 C CA . THR A 1 197 ? -13.10473 -15.98200 13.56319 1.000 19.97589 215 THR A CA 1
ATOM 3082 C C . THR A 1 197 ? -12.49363 -15.44674 12.28455 1.000 22.78919 215 THR A C 1
ATOM 3083 O O . THR A 1 197 ? -12.63002 -14.26857 11.96014 1.000 21.16276 215 THR A O 1
ATOM 3094 N N . MET A 1 198 ? -11.82474 -16.32011 11.53312 1.000 21.85845 216 MET A N 1
ATOM 3095 C CA . MET A 1 198 ? -11.09940 -15.91873 10.32986 1.000 22.46635 216 MET A CA 1
ATOM 3096 C C . MET A 1 198 ? -11.51590 -16.78392 9.15030 1.000 28.32101 216 MET A C 1
ATOM 3097 O O . MET A 1 198 ? -10.71986 -17.56784 8.61924 1.000 29.71088 216 MET A O 1
ATOM 3111 N N . PRO A 1 199 ? -12.75703 -16.64531 8.69698 1.000 23.43344 217 PRO A N 1
ATOM 3112 C CA . PRO A 1 199 ? -13.18430 -17.35126 7.47932 1.000 26.24435 217 PRO A CA 1
ATOM 3113 C C . PRO A 1 199 ? -12.57337 -16.75980 6.20987 1.000 25.55906 217 PRO A C 1
ATOM 3114 O O . PRO A 1 199 ? -11.91191 -15.72313 6.20639 1.000 23.98394 217 PRO A O 1
ATOM 3125 N N . SER A 1 200 ? -12.82566 -17.45397 5.08776 1.000 26.21344 218 SER A N 1
ATOM 3126 C CA . SER A 1 200 ? -12.21424 -17.09104 3.80879 1.000 27.24376 218 SER A CA 1
ATOM 3127 C C . SER A 1 200 ? -12.53866 -15.66162 3.39774 1.000 20.30936 218 SER A C 1
ATOM 3128 O O . SER A 1 200 ? -11.72657 -14.99106 2.75093 1.000 23.97156 218 SER A O 1
ATOM 3136 N N . ASP A 1 201 ? -13.75130 -15.19205 3.70891 1.000 25.70297 219 ASP A N 1
ATOM 3137 C CA . ASP A 1 201 ? -14.12081 -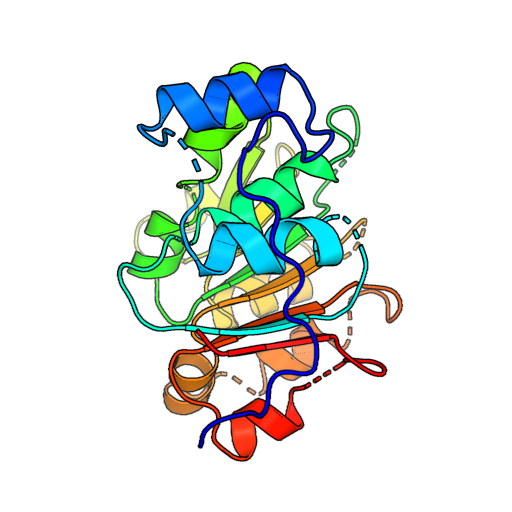13.84026 3.30399 1.000 25.10385 219 ASP A CA 1
ATOM 3138 C C . ASP A 1 201 ? -13.31419 -12.79268 4.06888 1.000 19.08395 219 ASP A C 1
ATOM 3139 O O . ASP A 1 201 ? -12.86154 -11.79460 3.49575 1.000 21.13241 219 ASP A O 1
ATOM 3148 N N . VAL A 1 202 ? -13.08071 -13.03462 5.35624 1.000 21.91828 220 VAL A N 1
ATOM 3149 C CA . VAL A 1 202 ? -12.23097 -12.15105 6.14383 1.000 22.19313 220 VAL A CA 1
ATOM 3150 C C . VAL A 1 202 ? -10.79010 -12.21938 5.65636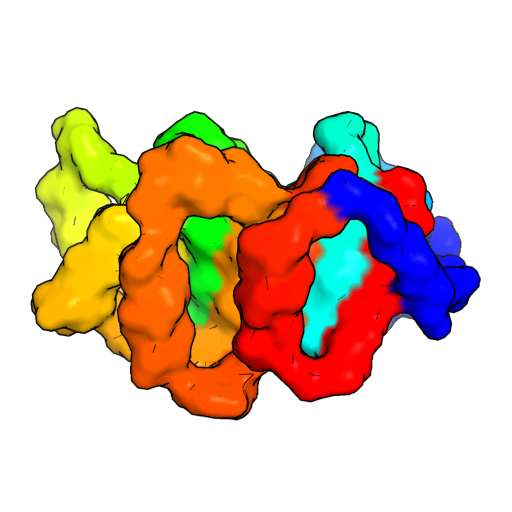 1.000 21.26886 220 VAL A C 1
ATOM 3151 O O . VAL A 1 202 ? -10.12254 -11.19370 5.49575 1.000 21.13554 220 VAL A O 1
ATOM 3164 N N . LEU A 1 203 ? -10.29312 -13.42982 5.39419 1.000 21.99881 221 LEU A N 1
ATOM 3165 C CA . LEU A 1 203 ? -8.93296 -13.58010 4.88655 1.000 23.44450 221 LEU A CA 1
ATOM 3166 C C . LEU A 1 203 ? -8.72335 -12.90046 3.53573 1.000 22.35909 221 LEU A C 1
ATOM 3167 O O . LEU A 1 203 ? -7.64337 -12.35094 3.28771 1.000 22.97739 221 LEU A O 1
ATOM 3183 N N . GLU A 1 204 ? -9.73843 -12.85363 2.66582 1.000 21.91631 222 GLU A N 1
ATOM 3184 C CA . GLU A 1 204 ? -9.53818 -12.13772 1.41412 1.000 22.88382 222 GLU A CA 1
ATOM 3185 C C . GLU A 1 204 ? -9.39136 -10.63250 1.61502 1.000 23.68113 222 GLU A C 1
ATOM 3186 O O . GLU A 1 204 ? -8.60905 -9.98689 0.90334 1.000 23.01516 222 GLU A O 1
ATOM 3198 N N . VAL A 1 205 ? -10.10561 -10.04952 2.59513 1.000 23.82037 223 VAL A N 1
ATOM 3199 C CA . VAL A 1 205 ? -9.88072 -8.64023 2.91062 1.000 23.96845 223 VAL A CA 1
ATOM 3200 C C . VAL A 1 205 ? -8.40900 -8.41372 3.20803 1.000 20.19881 223 VAL A C 1
ATOM 3201 O O . VAL A 1 205 ? -7.80903 -7.42013 2.76857 1.000 22.65275 223 VAL A O 1
ATOM 3214 N N . THR A 1 206 ? -7.81252 -9.31477 4.00335 1.000 19.54506 224 THR A N 1
ATOM 3215 C CA . THR A 1 206 ? -6.42195 -9.15759 4.40450 1.000 21.48100 224 THR A CA 1
ATOM 3216 C C . THR A 1 206 ? -5.50795 -9.30860 3.18079 1.000 21.86719 224 THR A C 1
ATOM 3217 O O . THR A 1 206 ? -4.53833 -8.59286 3.07574 1.000 22.86372 224 THR A O 1
ATOM 3282 N N . PHE A 1 209 ? -5.96762 -5.88137 1.12117 1.000 20.59505 227 PHE A N 1
ATOM 3283 C CA . PHE A 1 209 ? -5.70404 -4.60524 1.77200 1.000 21.95955 227 PHE A CA 1
ATOM 3284 C C . PHE A 1 209 ? -4.31494 -4.53533 2.37569 1.000 19.22375 227 PHE A C 1
ATOM 3285 O O . PHE A 1 209 ? -3.82263 -3.43867 2.64408 1.000 22.68582 227 PHE A O 1
ATOM 3302 N N . MET A 1 210 ? -3.69111 -5.67936 2.65847 1.000 21.07307 228 MET A N 1
ATOM 3303 C CA . MET A 1 210 ? -2.48191 -5.68842 3.46844 1.000 21.20377 228 MET A CA 1
ATOM 3304 C C . MET A 1 210 ? -1.29028 -6.22919 2.69431 1.000 19.79521 228 MET A C 1
ATOM 3305 O O . MET A 1 210 ? -1.44020 -7.03394 1.77161 1.000 23.02462 228 MET A O 1
ATOM 3319 N N . ARG A 1 211 ? -0.10481 -5.79334 3.10515 1.000 22.85359 229 ARG A N 1
ATOM 3320 C CA . ARG A 1 211 ? 1.15687 -6.30908 2.58862 1.000 25.94762 229 ARG A CA 1
ATOM 3321 C C . ARG A 1 211 ? 1.85001 -7.06910 3.71465 1.000 21.63519 229 ARG A C 1
ATOM 3322 O O . ARG A 1 211 ? 2.11014 -6.49524 4.77833 1.000 26.65423 229 ARG A O 1
ATOM 3343 N N . ASP A 1 212 ? 2.07727 -8.36325 3.49843 1.000 24.40288 230 ASP A N 1
ATOM 3344 C CA . ASP A 1 212 ? 2.87659 -9.23136 4.36233 1.000 26.17658 230 ASP A CA 1
ATOM 3345 C C . ASP A 1 212 ? 2.58055 -8.98301 5.84650 1.000 21.68673 230 ASP A C 1
ATOM 3346 O O . ASP A 1 212 ? 3.49059 -8.66044 6.61831 1.000 22.84461 230 ASP A O 1
ATOM 3355 N N . PRO A 1 213 ? 1.33325 -9.13453 6.27199 1.000 19.80213 231 PRO A N 1
ATOM 3356 C CA . PRO A 1 213 ? 0.97660 -8.69307 7.62107 1.000 17.55045 231 PRO A CA 1
ATOM 3357 C C . PRO A 1 213 ? 1.54022 -9.54955 8.73975 1.000 18.74412 231 PRO A C 1
ATOM 3358 O O . PRO A 1 213 ? 1.79042 -10.74691 8.59266 1.000 19.86998 231 PRO A O 1
ATOM 3369 N N . ILE A 1 214 ? 1.70575 -8.90103 9.88420 1.000 16.83620 232 ILE A N 1
ATOM 3370 C CA . ILE A 1 214 ? 1.86570 -9.59625 11.14944 1.000 17.33909 232 ILE A CA 1
ATOM 3371 C C . ILE A 1 214 ? 0.56756 -10.31912 11.45850 1.000 19.27298 232 ILE A C 1
ATOM 3372 O O . ILE A 1 214 ? -0.52086 -9.78596 11.22494 1.000 17.51124 232 ILE A O 1
ATOM 3388 N N . ARG A 1 215 ? 0.66922 -11.54145 11.96908 1.000 15.72290 233 ARG A N 1
ATOM 3389 C CA . ARG A 1 215 ? -0.46595 -12.38212 12.31956 1.000 16.27833 233 ARG A CA 1
ATOM 3390 C C . ARG A 1 215 ? -0.33381 -12.78031 13.78338 1.000 17.03291 233 ARG A C 1
ATOM 3391 O O . ARG A 1 215 ? 0.69472 -13.34727 14.19344 1.000 17.90355 233 ARG A O 1
ATOM 3412 N N . ILE A 1 216 ? -1.35695 -12.48755 14.58266 1.000 15.67389 234 ILE A N 1
ATOM 3413 C CA . ILE A 1 216 ? -1.35280 -12.76020 16.01514 1.000 14.86627 234 ILE A CA 1
ATOM 3414 C C . ILE A 1 216 ? -2.61066 -13.53447 16.37859 1.000 17.51843 234 ILE A C 1
ATOM 3415 O O . ILE A 1 216 ? -3.71941 -13.06494 16.13589 1.000 18.12201 234 ILE A O 1
ATOM 3431 N N . LEU A 1 217 ? -2.44980 -14.72368 16.96438 1.000 18.08379 235 LEU A N 1
ATOM 3432 C CA . LEU A 1 217 ? -3.55410 -15.52602 17.47768 1.000 19.89123 235 LEU A CA 1
ATOM 3433 C C . LEU A 1 217 ? -3.47215 -15.53824 18.99370 1.000 19.73839 235 LEU A C 1
ATOM 3434 O O . LEU A 1 217 ? -2.44531 -15.94322 19.56442 1.000 21.87126 235 LEU A O 1
ATOM 3450 N N . VAL A 1 218 ? -4.54448 -15.10466 19.64810 1.000 21.09104 236 VAL A N 1
ATOM 3451 C CA . VAL A 1 218 ? -4.67022 -15.27613 21.08460 1.000 21.15673 236 VAL A CA 1
ATOM 3452 C C . VAL A 1 218 ? -5.70581 -16.36894 21.30358 1.000 24.83020 236 VAL A C 1
ATOM 3453 O O . VAL A 1 218 ? -6.88174 -16.19392 21.01159 1.000 23.36856 236 VAL A O 1
#